Protein AF-A0AAV4F112-F1 (afdb_monomer_lite)

Structure (mmCIF, N/CA/C/O backbone):
data_AF-A0AAV4F112-F1
#
_entry.id   AF-A0AAV4F112-F1
#
loop_
_atom_site.group_PDB
_atom_site.id
_atom_site.type_symbol
_atom_site.label_atom_id
_atom_site.label_alt_id
_atom_site.label_comp_id
_atom_site.label_asym_id
_atom_site.label_entity_id
_atom_site.label_seq_id
_atom_site.pdbx_PDB_ins_code
_atom_site.Cartn_x
_atom_site.Cartn_y
_atom_site.Cartn_z
_atom_site.occupancy
_atom_site.B_iso_or_equiv
_atom_site.auth_seq_id
_atom_site.auth_comp_id
_atom_site.auth_asym_id
_atom_site.auth_atom_id
_atom_site.pdbx_PDB_model_num
ATOM 1 N N . MET A 1 1 ? -9.051 7.189 22.502 1.00 62.59 1 MET A N 1
ATOM 2 C CA . MET A 1 1 ? -7.985 6.592 21.663 1.00 62.59 1 MET A CA 1
ATOM 3 C C . MET A 1 1 ? -7.485 7.580 20.610 1.00 62.59 1 MET A C 1
ATOM 5 O O . MET A 1 1 ? -6.342 7.998 20.717 1.00 62.59 1 MET A O 1
ATOM 9 N N . PHE A 1 2 ? -8.327 8.034 19.673 1.00 66.25 2 PHE A N 1
ATOM 10 C CA . PHE A 1 2 ? -7.946 9.006 18.629 1.00 66.25 2 PHE A CA 1
ATOM 11 C C . PHE A 1 2 ? -7.280 10.289 19.151 1.00 66.25 2 PHE A C 1
ATOM 13 O O . PHE A 1 2 ? -6.292 10.741 18.588 1.00 66.25 2 PHE A O 1
ATOM 20 N N . GLU A 1 3 ? -7.752 10.833 20.275 1.00 73.12 3 GLU A N 1
ATOM 21 C CA . GLU A 1 3 ? -7.157 12.027 20.891 1.00 73.12 3 GLU A CA 1
ATOM 22 C C . GLU A 1 3 ? -5.705 11.806 21.355 1.00 73.12 3 GLU A C 1
ATOM 24 O O . GLU A 1 3 ? -4.875 12.701 21.250 1.00 73.12 3 GLU A O 1
ATOM 29 N N . GLN A 1 4 ? -5.367 10.601 21.828 1.00 74.38 4 GLN A N 1
ATOM 30 C CA . GLN A 1 4 ? -3.997 10.271 22.238 1.00 74.38 4 GLN A CA 1
ATOM 31 C C . GLN A 1 4 ? -3.080 10.088 21.022 1.00 74.38 4 GLN A C 1
ATOM 33 O O . GLN A 1 4 ? -1.928 10.511 21.062 1.00 74.38 4 GLN A O 1
ATOM 38 N N . VAL A 1 5 ? -3.603 9.523 19.925 1.00 71.19 5 VAL A N 1
ATOM 39 C CA . VAL A 1 5 ? -2.885 9.415 18.642 1.00 71.19 5 VAL A CA 1
ATOM 40 C C . VAL A 1 5 ? -2.611 10.806 18.062 1.00 71.19 5 VAL A C 1
ATOM 42 O O . VAL A 1 5 ? -1.486 11.080 17.653 1.00 71.19 5 VAL A O 1
ATOM 45 N N . ASN A 1 6 ? -3.591 11.714 18.110 1.00 72.19 6 ASN A N 1
ATOM 46 C CA . ASN A 1 6 ? -3.409 13.102 17.678 1.00 72.19 6 ASN A CA 1
ATOM 47 C C . ASN A 1 6 ? -2.405 13.856 18.561 1.00 72.19 6 ASN A C 1
ATOM 49 O O . ASN A 1 6 ? -1.527 14.527 18.031 1.00 72.19 6 ASN A O 1
ATOM 53 N N . LYS A 1 7 ? -2.448 13.681 19.888 1.00 76.31 7 LYS A N 1
ATOM 54 C CA . LYS A 1 7 ? -1.447 14.269 20.799 1.00 76.31 7 LYS A CA 1
ATOM 55 C C . LYS A 1 7 ? -0.030 13.757 20.519 1.00 76.31 7 LYS A C 1
ATOM 57 O O . LYS A 1 7 ? 0.922 14.529 20.577 1.00 76.31 7 LYS A O 1
ATOM 62 N N . ALA A 1 8 ? 0.125 12.473 20.194 1.00 72.81 8 ALA A N 1
ATOM 63 C CA . ALA A 1 8 ? 1.417 11.911 19.803 1.00 72.81 8 ALA A CA 1
ATOM 64 C C . ALA A 1 8 ? 1.912 12.482 18.462 1.00 72.81 8 ALA A C 1
ATOM 66 O O . ALA A 1 8 ? 3.093 12.802 18.338 1.00 72.81 8 ALA A O 1
ATOM 67 N N . TYR A 1 9 ? 1.014 12.663 17.487 1.00 69.44 9 TYR A N 1
ATOM 68 C CA . TYR A 1 9 ? 1.314 13.340 16.222 1.00 69.44 9 TYR A CA 1
ATOM 69 C C . TYR A 1 9 ? 1.783 14.785 16.450 1.00 69.44 9 TYR A C 1
ATOM 71 O O . TYR A 1 9 ? 2.858 15.165 15.993 1.00 69.44 9 TYR A O 1
ATOM 79 N N . GLU A 1 10 ? 1.029 15.570 17.223 1.00 76.56 10 GLU A N 1
ATOM 80 C CA . GLU A 1 10 ? 1.389 16.949 17.575 1.00 76.56 10 GLU A CA 1
ATOM 81 C C . GLU A 1 10 ? 2.754 17.014 18.266 1.00 76.56 10 GLU A C 1
ATOM 83 O O . GLU A 1 10 ? 3.580 17.870 17.945 1.00 76.56 10 GLU A O 1
ATOM 88 N N . PHE A 1 11 ? 3.032 16.068 19.165 1.00 75.00 11 PHE A N 1
ATOM 89 C CA . PHE A 1 11 ? 4.323 15.965 19.832 1.00 75.00 11 PHE A CA 1
ATOM 90 C C . PHE A 1 11 ? 5.471 15.693 18.848 1.00 75.00 11 PHE A C 1
ATOM 92 O O . PHE A 1 11 ? 6.480 16.401 18.905 1.00 75.00 11 PHE A O 1
ATOM 99 N N . LEU A 1 12 ? 5.310 14.739 17.922 1.00 66.06 12 LEU A N 1
ATOM 100 C CA . LEU A 1 12 ? 6.297 14.442 16.872 1.00 66.06 12 LEU A CA 1
ATOM 101 C C . LEU A 1 12 ? 6.568 15.661 15.977 1.00 66.06 12 LEU A C 1
ATOM 103 O O . LEU A 1 12 ? 7.706 15.889 15.574 1.00 66.06 12 LEU A O 1
ATOM 107 N N . CYS A 1 13 ? 5.551 16.485 15.719 1.00 64.25 13 CYS A N 1
ATOM 108 C CA . CYS A 1 13 ? 5.690 17.724 14.954 1.00 64.25 13 CYS A CA 1
ATOM 109 C C . CYS A 1 13 ? 6.298 18.892 15.759 1.00 64.25 13 CYS A C 1
ATOM 111 O O . CYS A 1 13 ? 6.779 19.853 15.164 1.00 64.25 13 CYS A O 1
ATOM 113 N N . SER A 1 14 ? 6.284 18.841 17.097 1.00 67.50 14 SER A N 1
ATOM 114 C CA . SER A 1 14 ? 6.619 19.988 17.962 1.00 67.50 14 SER A CA 1
ATOM 115 C C . SER A 1 14 ? 8.115 20.201 18.236 1.00 67.50 14 SER A C 1
ATOM 117 O O . SER A 1 14 ? 8.507 21.287 18.669 1.00 67.50 14 SER A O 1
ATOM 119 N N . LYS A 1 15 ? 8.977 19.196 18.016 1.00 58.72 15 LYS A N 1
ATOM 120 C CA . LYS A 1 15 ? 10.400 19.264 18.399 1.00 58.72 15 LYS A CA 1
ATOM 121 C C . LYS A 1 15 ? 11.346 18.698 17.344 1.00 58.72 15 LYS A C 1
ATOM 123 O O . LYS A 1 15 ? 11.860 17.601 17.505 1.00 58.72 15 LYS A O 1
ATOM 128 N N . ALA A 1 16 ? 11.672 19.500 16.337 1.00 52.06 16 ALA A N 1
ATOM 129 C CA . ALA A 1 16 ? 13.012 19.582 15.746 1.00 52.06 16 ALA A CA 1
ATOM 130 C C . ALA A 1 16 ? 13.021 20.681 14.681 1.00 52.06 16 ALA A C 1
ATOM 132 O O . ALA A 1 16 ? 12.007 20.960 14.060 1.00 52.06 16 ALA A O 1
ATOM 133 N N . LYS A 1 17 ? 14.173 21.323 14.495 1.00 54.50 17 LYS A N 1
ATOM 134 C CA . LYS A 1 17 ? 14.464 22.355 13.491 1.00 54.50 17 LYS A CA 1
ATOM 135 C C . LYS A 1 17 ? 13.910 21.988 12.099 1.00 54.50 17 LYS A C 1
ATOM 137 O O . LYS A 1 17 ? 14.607 21.348 11.319 1.00 54.50 17 LYS A O 1
ATOM 142 N N . VAL A 1 18 ? 12.699 22.425 11.764 1.00 56.84 18 VAL A N 1
ATOM 143 C CA . VAL A 1 18 ? 12.159 22.297 10.405 1.00 56.84 18 VAL A CA 1
ATOM 144 C C . VAL A 1 18 ? 12.789 23.401 9.567 1.00 56.84 18 VAL A C 1
ATOM 146 O O . VAL A 1 18 ? 12.375 24.555 9.651 1.00 56.84 18 VAL A O 1
ATOM 149 N N . LYS A 1 19 ? 13.847 23.076 8.819 1.00 55.88 19 LYS A N 1
ATOM 150 C CA . LYS A 1 19 ? 14.350 23.970 7.767 1.00 55.88 19 LYS A CA 1
ATOM 151 C C . LYS A 1 19 ? 13.730 23.670 6.398 1.00 55.88 19 LYS A C 1
ATOM 153 O O . LYS A 1 19 ? 13.598 24.610 5.633 1.00 55.88 19 LYS A O 1
ATOM 158 N N . ASP A 1 20 ? 13.241 22.447 6.157 1.00 61.47 20 ASP A N 1
ATOM 159 C CA . ASP A 1 20 ? 12.714 22.016 4.850 1.00 61.47 20 ASP A CA 1
ATOM 160 C C . ASP A 1 20 ? 11.574 20.980 4.979 1.00 61.47 20 ASP A C 1
ATOM 162 O O . ASP A 1 20 ? 11.727 19.809 4.645 1.00 61.47 20 ASP A O 1
ATOM 166 N N . GLY A 1 21 ? 10.404 21.397 5.476 1.00 68.06 21 GLY A N 1
ATOM 167 C CA . GLY A 1 21 ? 9.185 20.572 5.428 1.00 68.06 21 GLY A CA 1
ATOM 168 C C . GLY A 1 21 ? 9.137 19.357 6.380 1.00 68.06 21 GLY A C 1
ATOM 169 O O . GLY A 1 21 ? 9.961 19.226 7.287 1.00 68.06 21 GLY A O 1
ATOM 170 N N . PRO A 1 22 ? 8.104 18.502 6.252 1.00 76.00 22 PRO A N 1
ATOM 171 C CA . PRO A 1 22 ? 7.895 17.369 7.148 1.00 76.00 22 PRO A CA 1
ATOM 172 C C . PRO A 1 22 ? 8.930 16.255 6.919 1.00 76.00 22 PRO A C 1
ATOM 174 O O . PRO A 1 22 ? 9.193 15.863 5.786 1.00 76.00 22 PRO A O 1
ATOM 177 N N . ASP A 1 23 ? 9.481 15.717 8.009 1.00 86.00 23 ASP A N 1
ATOM 178 C CA . ASP A 1 23 ? 10.479 14.639 7.982 1.00 86.00 23 ASP A CA 1
ATOM 179 C C . ASP A 1 23 ? 9.859 13.306 7.495 1.00 86.00 23 ASP A C 1
ATOM 181 O O . ASP A 1 23 ? 8.93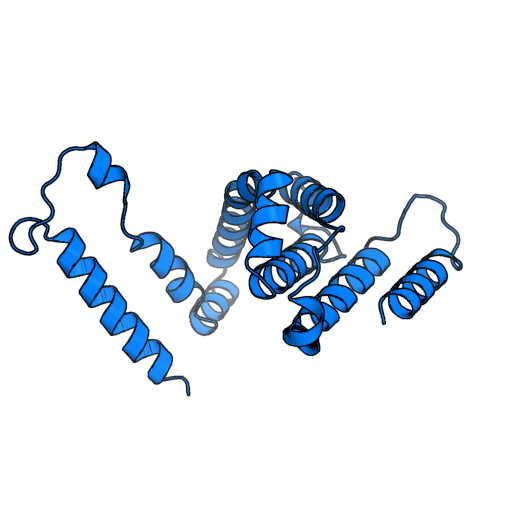9 12.790 8.148 1.00 86.00 23 ASP A O 1
ATOM 185 N N . PRO A 1 24 ? 10.365 12.707 6.396 1.00 89.12 24 PRO A N 1
ATOM 186 C CA . PRO A 1 24 ? 9.893 11.425 5.871 1.00 89.12 24 PRO A CA 1
ATOM 187 C C . PRO A 1 24 ? 9.880 10.283 6.891 1.00 89.12 24 PRO A C 1
ATOM 189 O O . PRO A 1 24 ? 8.963 9.462 6.872 1.00 89.12 24 PRO A O 1
ATOM 192 N N . GLN A 1 25 ? 10.853 10.222 7.805 1.00 89.19 25 GLN A N 1
ATOM 193 C CA . GLN A 1 25 ? 10.908 9.159 8.811 1.00 89.19 25 GLN A CA 1
ATOM 194 C C . GLN A 1 25 ? 9.796 9.311 9.848 1.00 89.19 25 GLN A C 1
ATOM 196 O O . GLN A 1 25 ? 9.169 8.325 10.240 1.00 89.19 25 GLN A O 1
ATOM 201 N N . ASN A 1 26 ? 9.483 10.547 10.239 1.00 89.50 26 ASN A N 1
ATOM 202 C CA . ASN A 1 26 ? 8.359 10.810 11.135 1.00 89.50 26 ASN A CA 1
ATOM 203 C C . ASN A 1 26 ? 7.029 10.438 10.472 1.00 89.50 26 ASN A C 1
ATOM 205 O O . ASN A 1 26 ? 6.173 9.834 11.118 1.00 89.50 26 ASN A O 1
ATOM 209 N N . ILE A 1 27 ? 6.873 10.719 9.175 1.00 91.31 27 ILE A N 1
ATOM 210 C CA . ILE A 1 27 ? 5.690 10.299 8.411 1.00 91.31 27 ILE A CA 1
ATOM 211 C C . ILE A 1 27 ? 5.576 8.768 8.398 1.00 91.31 27 ILE A C 1
ATOM 213 O O . ILE A 1 27 ? 4.503 8.241 8.689 1.00 91.31 27 ILE A O 1
ATOM 217 N N . VAL A 1 28 ? 6.668 8.038 8.138 1.00 92.38 28 VAL A N 1
ATOM 218 C CA . VAL A 1 28 ? 6.675 6.563 8.194 1.00 92.38 28 VAL A CA 1
ATOM 219 C C . VAL A 1 28 ? 6.228 6.055 9.567 1.00 92.38 28 VAL A C 1
ATOM 221 O O . VAL A 1 28 ? 5.426 5.123 9.639 1.00 92.38 28 VAL A O 1
ATOM 224 N N . LEU A 1 29 ? 6.705 6.664 10.657 1.00 91.56 29 LEU A N 1
ATOM 225 C CA . LEU A 1 29 ? 6.297 6.287 12.014 1.00 91.56 29 LEU A CA 1
ATOM 226 C C . LEU A 1 29 ? 4.797 6.496 12.244 1.00 91.56 29 LEU A C 1
ATOM 228 O O . LEU A 1 29 ? 4.143 5.624 12.816 1.00 91.56 29 LEU A O 1
ATOM 232 N N . ILE A 1 30 ? 4.241 7.609 11.763 1.00 92.44 30 ILE A N 1
ATOM 233 C CA . ILE A 1 30 ? 2.806 7.901 11.862 1.00 92.44 30 ILE A CA 1
ATOM 234 C C . ILE A 1 30 ? 1.989 6.868 11.080 1.00 92.44 30 ILE A C 1
ATOM 236 O O . ILE A 1 30 ? 1.041 6.302 11.627 1.00 92.44 30 ILE A O 1
ATOM 240 N N . LEU A 1 31 ? 2.379 6.576 9.836 1.00 95.19 31 LEU A N 1
ATOM 241 C CA . LEU A 1 31 ? 1.696 5.589 8.997 1.00 95.19 31 LEU A CA 1
ATOM 242 C C . LEU A 1 31 ? 1.710 4.203 9.654 1.00 95.19 31 LEU A C 1
ATOM 244 O O . LEU A 1 31 ? 0.662 3.577 9.790 1.00 95.19 31 LEU A O 1
ATOM 248 N N . LYS A 1 32 ? 2.868 3.760 10.160 1.00 93.94 32 LYS A N 1
ATOM 249 C CA . LYS A 1 32 ? 2.998 2.477 10.870 1.00 93.94 32 LYS A CA 1
ATOM 250 C C . LYS A 1 32 ? 2.178 2.425 12.154 1.00 93.94 32 LYS A C 1
ATOM 252 O O . LYS A 1 32 ? 1.551 1.406 12.441 1.00 93.94 32 LYS A O 1
ATOM 257 N N . ALA A 1 33 ? 2.151 3.510 12.927 1.00 94.44 33 ALA A N 1
ATOM 258 C CA . ALA A 1 33 ? 1.319 3.587 14.123 1.00 94.44 33 ALA A CA 1
ATOM 259 C C . ALA A 1 33 ? -0.168 3.425 13.772 1.00 94.44 33 ALA A C 1
ATOM 261 O O . ALA A 1 33 ? -0.885 2.688 14.449 1.00 94.44 33 ALA A O 1
ATOM 262 N N . GLN A 1 34 ? -0.620 4.051 12.682 1.00 94.88 34 GLN A N 1
ATOM 263 C CA . GLN A 1 34 ? -1.982 3.888 12.179 1.00 94.88 34 GLN A CA 1
ATOM 264 C C . GLN A 1 34 ? -2.239 2.464 11.658 1.00 94.88 34 GLN A C 1
ATOM 266 O O . GLN A 1 34 ? -3.299 1.912 11.949 1.00 94.88 34 GLN A O 1
ATOM 271 N N . SER A 1 35 ? -1.278 1.824 10.982 1.00 95.81 35 SER A N 1
ATOM 272 C CA . SER A 1 35 ? -1.400 0.422 10.549 1.00 95.81 35 SER A CA 1
ATOM 273 C C . SER A 1 35 ? -1.621 -0.503 11.743 1.00 95.81 35 SER A C 1
ATOM 275 O O . SER A 1 35 ? -2.547 -1.311 11.745 1.00 95.81 35 SER A O 1
ATOM 277 N N . ILE A 1 36 ? -0.829 -0.329 12.807 1.00 92.75 36 ILE A N 1
ATOM 278 C CA . ILE A 1 36 ? -0.974 -1.086 14.057 1.00 92.75 36 ILE A CA 1
ATOM 279 C C . ILE A 1 36 ? -2.346 -0.833 14.686 1.00 92.75 36 ILE A 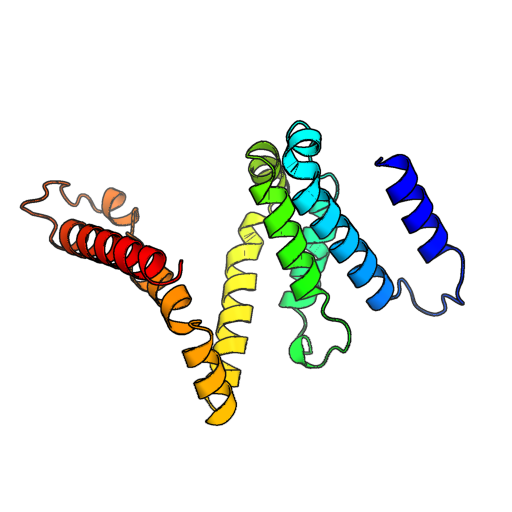C 1
ATOM 281 O O . ILE A 1 36 ? -2.990 -1.779 15.138 1.00 92.75 36 ILE A O 1
ATOM 285 N N . LEU A 1 37 ? -2.803 0.422 14.699 1.00 94.31 37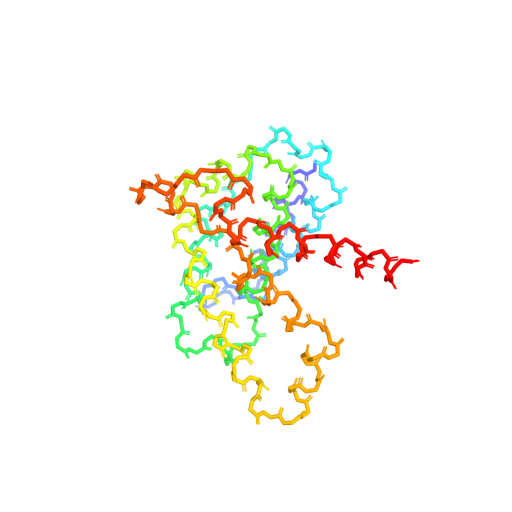 LEU A N 1
ATOM 286 C CA . LEU A 1 37 ? -4.101 0.804 15.246 1.00 94.31 37 LEU A CA 1
ATOM 287 C C . LEU 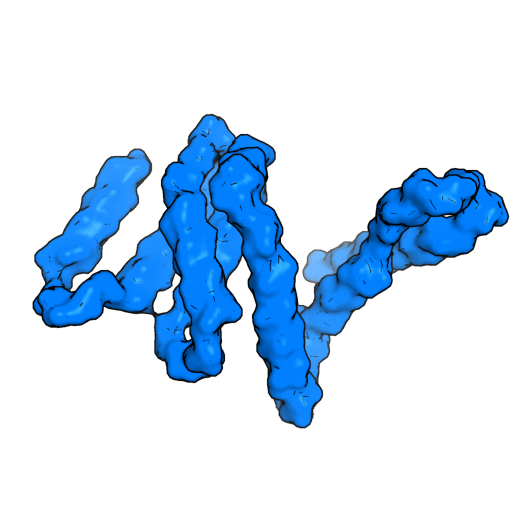A 1 37 ? -5.243 0.057 14.536 1.00 94.31 37 LEU A C 1
ATOM 289 O O . LEU A 1 37 ? -6.020 -0.632 15.192 1.00 94.31 37 LEU A O 1
ATOM 293 N N . PHE A 1 38 ? -5.289 0.124 13.202 1.00 93.69 38 PHE A N 1
ATOM 294 C CA . PHE A 1 38 ? -6.311 -0.544 12.387 1.00 93.69 38 PHE A CA 1
ATOM 295 C C . PHE A 1 38 ? -6.179 -2.068 12.375 1.00 93.69 38 PHE A C 1
ATOM 297 O O . PHE A 1 38 ? -7.179 -2.769 12.242 1.00 93.69 38 PHE A O 1
ATOM 304 N N . SER A 1 39 ? -4.966 -2.598 12.535 1.00 91.81 39 SER A N 1
ATOM 305 C CA . SER A 1 39 ? -4.754 -4.040 12.630 1.00 91.81 39 SER A CA 1
ATOM 306 C C . SER A 1 39 ? -5.202 -4.616 13.972 1.00 91.81 39 SER A C 1
ATOM 308 O O . SER A 1 39 ? -5.699 -5.738 13.994 1.00 91.81 39 SER A O 1
ATOM 310 N N . ARG A 1 40 ? -4.972 -3.909 15.086 1.00 94.31 40 ARG A N 1
ATOM 311 C CA . ARG A 1 40 ? -5.210 -4.439 16.442 1.00 94.31 40 ARG A CA 1
ATOM 312 C C . ARG A 1 40 ? -6.593 -4.118 16.988 1.00 94.31 40 ARG A C 1
ATOM 314 O O . ARG A 1 40 ? -7.135 -4.934 17.717 1.00 94.31 40 ARG A O 1
ATOM 321 N N . TYR A 1 41 ? -7.144 -2.964 16.626 1.00 93.56 41 TYR A N 1
ATOM 322 C CA . TYR A 1 41 ? -8.429 -2.469 17.129 1.00 93.56 41 TYR A CA 1
ATOM 323 C C . TYR A 1 41 ? -9.481 -2.437 16.017 1.00 93.56 41 TYR A C 1
ATOM 325 O O . TYR A 1 41 ? -10.272 -1.504 15.891 1.00 93.56 41 TYR A O 1
ATOM 333 N N . LYS A 1 42 ? -9.435 -3.441 15.131 1.00 90.94 42 LYS A N 1
ATOM 334 C CA . LYS A 1 42 ? -10.318 -3.538 13.965 1.00 90.94 42 LYS A CA 1
ATOM 335 C C . LYS A 1 42 ? -11.790 -3.517 14.373 1.00 90.94 42 LYS A C 1
ATOM 337 O O . LYS A 1 42 ? -12.577 -2.852 13.710 1.00 90.94 42 LYS A O 1
ATOM 342 N N . GLU A 1 43 ? -12.154 -4.225 15.439 1.00 90.88 43 GLU A N 1
ATOM 343 C CA . GLU A 1 43 ? -13.543 -4.345 15.898 1.00 90.88 43 GLU A CA 1
ATOM 344 C C . GLU A 1 43 ? -14.105 -3.000 16.369 1.00 90.88 43 GLU A C 1
ATOM 346 O O . GLU A 1 43 ? -15.224 -2.639 16.008 1.00 90.88 43 GLU A O 1
ATOM 351 N N . GLU A 1 44 ? -13.310 -2.207 17.091 1.00 93.06 44 GLU A N 1
ATOM 352 C CA . GLU A 1 44 ? -13.721 -0.878 17.545 1.00 93.06 44 GLU A CA 1
ATOM 353 C C . GLU A 1 44 ? -13.718 0.161 16.419 1.00 93.06 44 GLU A C 1
ATOM 355 O O . GLU A 1 44 ? -14.484 1.125 16.454 1.00 93.06 44 GLU A O 1
ATOM 360 N N . LEU A 1 45 ? -12.845 -0.008 15.423 1.00 91.31 45 LEU A N 1
ATOM 361 C CA . LEU A 1 45 ? -12.654 0.954 14.337 1.00 91.31 45 LEU A CA 1
ATOM 362 C C . LEU A 1 45 ? -13.559 0.706 13.131 1.00 91.31 45 LEU A C 1
ATOM 364 O O . LEU A 1 45 ? -13.793 1.637 12.362 1.00 91.31 45 LEU A O 1
ATOM 368 N N . GLN A 1 46 ? -14.100 -0.505 12.977 1.00 90.88 46 GLN A N 1
ATOM 369 C CA . GLN A 1 46 ? -14.962 -0.907 11.861 1.00 90.88 46 GLN A CA 1
ATOM 370 C C . GLN A 1 46 ? -16.107 0.084 11.560 1.00 90.88 46 GLN A C 1
ATOM 372 O O . GLN A 1 46 ? -16.344 0.325 10.369 1.00 90.88 46 GLN A O 1
ATOM 377 N N . PRO A 1 47 ? -16.791 0.690 12.560 1.00 92.50 47 PRO A N 1
ATOM 378 C CA . PRO A 1 47 ? -17.873 1.650 12.317 1.00 92.50 47 PRO A CA 1
ATOM 379 C C . PRO A 1 47 ? -17.415 3.013 11.773 1.00 92.50 47 PRO A C 1
ATOM 381 O O . PRO A 1 47 ? -18.246 3.787 11.297 1.00 92.50 47 PRO A O 1
ATOM 384 N N . TYR A 1 48 ? -16.121 3.339 11.859 1.00 90.38 48 TYR A N 1
ATOM 385 C CA . TYR A 1 48 ? -15.579 4.653 11.515 1.00 90.38 48 TYR A CA 1
ATOM 386 C C . TYR A 1 48 ? -14.863 4.652 10.162 1.00 90.38 48 TYR A C 1
ATOM 388 O O . TYR A 1 48 ? -14.229 3.677 9.759 1.00 90.38 48 TYR A O 1
ATOM 396 N N . LYS A 1 49 ? -14.925 5.798 9.477 1.00 90.00 49 LYS A N 1
ATOM 397 C CA . LYS A 1 49 ? -14.189 6.051 8.235 1.00 90.00 49 LYS A CA 1
ATOM 398 C C . LYS A 1 49 ? -12.754 6.462 8.526 1.00 90.00 49 LYS A C 1
ATOM 400 O O . LYS A 1 49 ? -12.507 7.287 9.408 1.00 90.00 49 LYS A O 1
ATOM 405 N N . TYR A 1 50 ? -11.819 5.982 7.720 1.00 94.44 50 TYR A N 1
ATOM 406 C CA . TYR A 1 50 ? -10.459 6.495 7.729 1.00 94.44 50 TYR A CA 1
ATOM 407 C C . TYR A 1 50 ? -10.374 7.831 6.974 1.00 94.44 50 TYR A C 1
ATOM 409 O O . TYR A 1 50 ? -10.279 7.881 5.753 1.00 94.44 50 TYR A O 1
ATOM 417 N N . ALA A 1 51 ? -10.377 8.939 7.715 1.00 91.25 51 ALA A N 1
ATOM 418 C CA . ALA A 1 51 ? -10.324 10.291 7.146 1.00 91.25 51 ALA A CA 1
ATOM 419 C C . ALA A 1 51 ? -8.978 10.648 6.477 1.00 91.25 51 ALA A C 1
ATOM 421 O O . ALA A 1 51 ? -8.866 11.682 5.825 1.00 91.25 51 ALA A O 1
ATOM 422 N N . GLY A 1 52 ? -7.942 9.819 6.644 1.00 93.38 52 GLY A N 1
ATOM 423 C CA . GLY A 1 52 ? -6.606 10.080 6.106 1.00 93.38 52 GLY A CA 1
ATOM 424 C C . GLY A 1 52 ? -6.434 9.754 4.620 1.00 93.38 52 GLY A C 1
ATOM 425 O O . GLY A 1 52 ? -5.360 10.021 4.082 1.00 93.38 52 GLY A O 1
ATOM 426 N N . TYR A 1 53 ? -7.449 9.197 3.945 1.00 94.06 53 TYR A N 1
ATOM 427 C CA . TYR A 1 53 ? -7.337 8.770 2.544 1.00 94.06 53 TYR A CA 1
ATOM 428 C C . TYR A 1 53 ? -6.818 9.840 1.575 1.00 94.06 53 TYR A C 1
ATOM 430 O O . TYR A 1 53 ? -5.909 9.501 0.818 1.00 94.06 53 TYR A O 1
ATOM 438 N N . PRO A 1 54 ? -7.268 11.112 1.606 1.00 93.06 54 PRO A N 1
ATOM 439 C CA . PRO A 1 54 ? -6.770 12.123 0.671 1.00 93.06 54 PRO A CA 1
ATOM 440 C C . PRO A 1 54 ? -5.245 12.284 0.727 1.00 93.06 54 PRO A C 1
ATOM 442 O O . PRO A 1 54 ? -4.568 12.335 -0.301 1.00 93.06 54 PRO A O 1
ATOM 445 N N . MET A 1 55 ? -4.685 12.310 1.940 1.00 91.69 55 MET A N 1
ATOM 446 C CA . MET A 1 55 ? -3.240 12.424 2.140 1.00 91.69 55 MET A CA 1
ATOM 447 C C . MET A 1 55 ? -2.518 11.114 1.837 1.00 91.69 55 MET A C 1
ATOM 449 O O . MET A 1 55 ? -1.474 11.141 1.194 1.00 91.69 55 MET A O 1
ATOM 453 N N . LEU A 1 56 ? -3.086 9.976 2.241 1.00 93.56 56 LEU A N 1
ATOM 454 C CA . LEU A 1 56 ? -2.511 8.657 1.983 1.00 93.56 56 LEU A CA 1
ATOM 455 C C . LEU A 1 56 ? -2.368 8.382 0.480 1.00 93.56 56 LEU A C 1
ATOM 457 O O . LEU A 1 56 ? -1.308 7.962 0.018 1.00 93.56 56 LEU A O 1
ATOM 461 N N . ILE A 1 57 ? -3.420 8.672 -0.289 1.00 91.88 57 ILE A N 1
ATOM 462 C CA . ILE A 1 57 ? -3.440 8.535 -1.748 1.00 91.88 57 ILE A CA 1
ATOM 463 C C . ILE A 1 57 ? -2.393 9.450 -2.376 1.00 91.88 57 ILE A C 1
ATOM 465 O O . ILE A 1 57 ? -1.612 9.003 -3.215 1.00 91.88 57 ILE A O 1
ATOM 469 N N . LYS A 1 58 ? -2.333 10.710 -1.936 1.00 91.62 58 LYS A N 1
ATOM 470 C CA . LYS A 1 58 ? -1.347 11.674 -2.425 1.00 91.62 58 LYS A CA 1
ATOM 471 C C . LYS A 1 58 ? 0.086 11.206 -2.164 1.00 91.62 58 LYS A C 1
ATOM 473 O O . LYS A 1 58 ? 0.923 11.326 -3.051 1.00 91.62 58 LYS A O 1
ATOM 478 N N . THR A 1 59 ? 0.367 10.626 -0.996 1.00 91.94 59 THR A N 1
ATOM 479 C CA . THR A 1 59 ? 1.676 10.027 -0.691 1.00 91.94 59 THR A CA 1
ATOM 480 C C . THR A 1 59 ? 1.999 8.871 -1.636 1.00 91.94 59 THR A C 1
ATOM 482 O O . THR A 1 59 ? 3.088 8.847 -2.200 1.00 91.94 59 THR A O 1
ATOM 485 N N . ILE A 1 60 ? 1.059 7.950 -1.873 1.00 91.94 60 ILE A N 1
ATOM 486 C CA . ILE A 1 60 ? 1.257 6.835 -2.817 1.00 91.94 60 ILE A CA 1
ATOM 487 C C . ILE A 1 60 ? 1.528 7.361 -4.233 1.00 91.94 60 ILE A C 1
ATOM 489 O O . ILE A 1 60 ? 2.442 6.884 -4.902 1.00 91.94 60 ILE A O 1
ATOM 493 N N . GLN A 1 61 ? 0.776 8.364 -4.687 1.00 91.75 61 GLN A N 1
ATOM 494 C CA . GLN A 1 61 ? 0.976 8.993 -5.996 1.00 91.75 61 GLN A CA 1
ATOM 495 C C . GLN A 1 61 ? 2.342 9.666 -6.115 1.00 91.75 61 GLN A C 1
ATOM 497 O O . GLN A 1 61 ? 3.023 9.489 -7.118 1.00 91.75 61 GLN A O 1
ATOM 502 N N . MET A 1 62 ? 2.751 10.432 -5.103 1.00 91.06 62 MET A N 1
ATOM 503 C CA . MET A 1 62 ? 4.058 11.090 -5.093 1.00 91.06 62 MET A CA 1
ATOM 504 C C . MET A 1 62 ? 5.190 10.072 -5.169 1.00 91.06 62 MET A C 1
ATOM 506 O O . MET A 1 62 ? 6.095 10.233 -5.974 1.00 91.06 62 MET A O 1
ATOM 510 N N . GLU A 1 63 ? 5.115 9.005 -4.377 1.00 91.62 63 GLU A N 1
ATOM 511 C CA . GLU A 1 63 ? 6.141 7.967 -4.366 1.00 91.62 63 GLU A CA 1
ATOM 512 C C . GLU A 1 63 ? 6.177 7.171 -5.678 1.00 91.62 63 GLU A C 1
ATOM 514 O O . GLU A 1 63 ? 7.246 6.947 -6.231 1.00 91.62 63 GLU A O 1
ATOM 519 N N . THR A 1 64 ? 5.022 6.771 -6.213 1.00 90.06 64 THR A N 1
ATOM 520 C CA . THR A 1 64 ? 4.951 5.964 -7.448 1.00 90.06 64 THR A CA 1
ATOM 521 C C . THR A 1 64 ? 5.275 6.738 -8.727 1.00 90.06 64 THR A C 1
ATOM 523 O O . THR A 1 64 ? 5.505 6.118 -9.768 1.00 90.06 64 THR A O 1
ATOM 526 N N . ASN A 1 65 ? 5.293 8.069 -8.671 1.00 90.00 65 ASN A N 1
ATOM 527 C CA . ASN A 1 65 ? 5.706 8.942 -9.771 1.00 90.00 65 ASN A CA 1
ATOM 528 C C . ASN A 1 65 ? 7.134 9.483 -9.597 1.00 90.00 65 ASN A C 1
ATOM 530 O O . ASN A 1 65 ? 7.563 10.302 -10.404 1.00 90.00 65 ASN A O 1
ATOM 534 N N . ASP A 1 66 ? 7.853 9.068 -8.553 1.00 89.88 66 ASP A N 1
ATOM 535 C CA . ASP A 1 66 ? 9.222 9.509 -8.311 1.00 89.88 66 ASP A CA 1
ATOM 536 C C . ASP A 1 66 ? 10.229 8.568 -8.981 1.00 89.88 66 ASP A C 1
ATOM 538 O O . ASP A 1 66 ? 10.345 7.397 -8.614 1.00 89.88 66 ASP A O 1
ATOM 542 N N . ASP A 1 67 ? 11.007 9.095 -9.924 1.00 89.12 67 ASP A N 1
ATOM 543 C CA . ASP A 1 67 ? 12.056 8.348 -10.629 1.00 89.12 67 ASP A CA 1
ATOM 544 C C . ASP A 1 67 ? 13.171 7.843 -9.691 1.00 89.12 67 ASP A C 1
ATOM 546 O O . ASP A 1 67 ? 13.911 6.920 -10.029 1.00 89.12 67 ASP A O 1
ATOM 550 N N . GLN A 1 68 ? 13.303 8.431 -8.498 1.00 89.00 68 GLN A N 1
ATOM 551 C CA . GLN A 1 68 ? 14.249 8.034 -7.454 1.00 89.00 68 GLN A CA 1
ATOM 552 C C . GLN A 1 68 ? 13.608 7.182 -6.354 1.00 89.00 68 GLN A C 1
ATOM 554 O O . GLN A 1 68 ? 14.226 6.994 -5.306 1.00 89.00 68 GLN A O 1
ATOM 559 N N . LEU A 1 69 ? 12.400 6.642 -6.560 1.00 86.00 69 LEU A N 1
ATOM 560 C CA . LEU A 1 69 ? 11.673 5.829 -5.576 1.00 86.00 69 LEU A CA 1
ATOM 561 C C . LEU A 1 69 ? 12.557 4.787 -4.866 1.00 86.00 69 LEU A C 1
ATOM 563 O O . LEU A 1 69 ? 12.536 4.695 -3.640 1.00 86.00 69 LEU A O 1
ATOM 567 N N . PHE A 1 70 ? 13.360 4.033 -5.619 1.00 84.00 70 PHE A N 1
ATOM 568 C CA . PHE A 1 70 ? 14.195 2.951 -5.078 1.00 84.00 70 PHE A CA 1
ATOM 569 C C . PHE A 1 70 ? 15.498 3.424 -4.409 1.00 84.00 70 PHE A C 1
ATOM 571 O O . PHE A 1 70 ? 16.180 2.624 -3.774 1.00 84.00 70 PHE A O 1
ATOM 578 N N . SER A 1 71 ? 15.831 4.712 -4.513 1.00 86.25 71 SER A N 1
ATOM 579 C CA . SER A 1 71 ? 17.029 5.321 -3.915 1.00 86.25 71 SER A CA 1
ATOM 580 C C . SER A 1 71 ? 16.746 5.994 -2.565 1.00 86.25 71 SER A C 1
ATOM 582 O O . SER A 1 71 ? 17.663 6.498 -1.912 1.00 86.25 71 SER A O 1
ATOM 584 N N . LYS A 1 72 ? 15.478 6.049 -2.138 1.00 86.12 72 LYS A N 1
ATOM 585 C CA . LYS A 1 72 ? 15.057 6.739 -0.912 1.00 86.12 72 LYS A CA 1
ATOM 586 C C . LYS A 1 72 ? 15.389 5.926 0.338 1.00 86.12 72 LYS A C 1
ATOM 588 O O . LYS A 1 72 ? 15.208 4.715 0.387 1.00 86.12 72 LYS A O 1
ATOM 593 N N . SER A 1 73 ? 15.806 6.619 1.397 1.00 86.38 73 SER A N 1
ATOM 594 C CA . SER A 1 73 ? 16.115 6.005 2.697 1.00 86.38 73 SER A CA 1
ATOM 595 C C . SER A 1 73 ? 14.879 5.728 3.563 1.00 86.38 73 SER A C 1
ATOM 597 O O . SER A 1 73 ? 14.925 4.870 4.445 1.00 86.38 73 SER A O 1
ATOM 599 N N . ALA A 1 74 ? 13.778 6.451 3.340 1.00 89.25 74 ALA A N 1
ATOM 600 C CA . ALA A 1 74 ? 12.525 6.277 4.067 1.00 89.25 74 ALA A CA 1
ATOM 601 C C . ALA A 1 74 ? 11.537 5.434 3.237 1.00 89.25 74 ALA A C 1
ATOM 603 O O . ALA A 1 74 ? 11.213 5.825 2.115 1.00 89.25 74 ALA A O 1
ATOM 604 N N . PRO A 1 75 ? 11.005 4.316 3.767 1.00 89.62 75 PRO A N 1
ATOM 605 C CA . PRO A 1 75 ? 10.113 3.421 3.027 1.00 89.62 75 PRO A CA 1
ATOM 606 C C . PRO A 1 75 ? 8.655 3.921 3.038 1.00 89.62 75 PRO A C 1
ATOM 608 O O . PRO A 1 75 ? 7.750 3.230 3.515 1.00 89.62 75 PRO A O 1
ATOM 611 N N . LEU A 1 76 ? 8.420 5.140 2.542 1.00 92.31 76 LEU A N 1
ATOM 612 C CA . LEU A 1 76 ? 7.107 5.797 2.572 1.00 92.31 76 LEU A CA 1
ATOM 613 C C . LEU A 1 76 ? 6.047 5.013 1.801 1.00 92.31 76 LEU A C 1
ATOM 615 O O . LEU A 1 76 ? 4.973 4.757 2.346 1.00 92.31 76 LEU A O 1
ATOM 619 N N . LEU A 1 77 ? 6.356 4.581 0.575 1.00 91.56 77 LEU A N 1
ATOM 620 C CA . LEU A 1 77 ? 5.413 3.817 -0.243 1.00 91.56 77 LEU A CA 1
ATOM 621 C C . LEU A 1 77 ? 4.971 2.516 0.435 1.00 91.56 77 LEU A C 1
ATOM 623 O O . LEU A 1 77 ? 3.789 2.172 0.406 1.00 91.56 77 LEU A O 1
ATOM 627 N N . ALA A 1 78 ? 5.906 1.809 1.073 1.00 89.62 78 ALA A N 1
ATOM 628 C CA . ALA A 1 78 ? 5.615 0.566 1.777 1.00 89.62 78 ALA A CA 1
ATOM 629 C C . ALA A 1 78 ? 4.698 0.812 2.985 1.00 89.62 78 ALA A C 1
ATOM 631 O O . ALA A 1 78 ? 3.670 0.153 3.115 1.00 89.62 78 ALA A O 1
ATOM 632 N N . ALA A 1 79 ? 5.022 1.805 3.821 1.00 93.19 79 ALA A N 1
ATOM 633 C CA . ALA A 1 79 ? 4.210 2.153 4.987 1.00 93.19 79 ALA A CA 1
ATOM 634 C C . ALA A 1 79 ? 2.806 2.651 4.593 1.00 93.19 79 ALA A C 1
ATOM 636 O O . ALA A 1 79 ? 1.815 2.297 5.229 1.00 93.19 79 ALA A O 1
ATOM 637 N N . ALA A 1 80 ? 2.705 3.436 3.517 1.00 94.25 80 ALA A N 1
ATOM 638 C CA . ALA A 1 80 ? 1.431 3.917 2.994 1.00 94.25 80 ALA A CA 1
ATOM 639 C C . ALA A 1 80 ? 0.571 2.772 2.431 1.00 94.25 80 ALA A C 1
ATOM 641 O O . ALA A 1 80 ? -0.628 2.703 2.698 1.00 94.25 80 ALA A O 1
ATOM 642 N N . SER A 1 81 ? 1.186 1.844 1.695 1.00 91.62 81 SER A N 1
ATOM 643 C CA . SER A 1 81 ? 0.496 0.675 1.135 1.00 91.62 81 SER A CA 1
ATOM 644 C C . SER A 1 81 ? -0.002 -0.270 2.232 1.00 91.62 81 SER A C 1
ATOM 646 O O . SER A 1 81 ? -1.131 -0.754 2.168 1.00 91.62 81 SER A O 1
ATOM 648 N N . GLU A 1 82 ? 0.805 -0.488 3.273 1.00 92.25 82 GLU A N 1
ATOM 649 C CA . GLU A 1 82 ? 0.422 -1.264 4.457 1.00 92.25 82 GLU A CA 1
ATOM 650 C C . GLU A 1 82 ? -0.782 -0.634 5.175 1.00 92.25 82 GLU A C 1
ATOM 652 O O . GLU A 1 82 ? -1.755 -1.322 5.498 1.00 92.25 82 GLU A O 1
ATOM 657 N N . LEU A 1 83 ? -0.771 0.687 5.368 1.00 95.38 83 LEU A N 1
ATOM 658 C CA . LEU A 1 83 ? -1.892 1.387 5.989 1.00 95.38 83 LEU A CA 1
ATOM 659 C C . LEU A 1 83 ? -3.165 1.322 5.135 1.00 95.38 83 LEU A C 1
ATOM 661 O O . LEU A 1 83 ? -4.261 1.100 5.660 1.00 95.38 83 LEU A O 1
ATOM 665 N N . ALA A 1 84 ? -3.036 1.473 3.814 1.00 93.81 84 ALA A N 1
ATOM 666 C CA . ALA A 1 84 ? -4.154 1.311 2.888 1.00 93.81 84 ALA A CA 1
ATOM 667 C C . ALA A 1 84 ? -4.767 -0.094 3.006 1.00 93.81 84 ALA A C 1
ATOM 669 O O . ALA A 1 84 ? -5.986 -0.228 3.103 1.00 93.81 84 ALA A O 1
ATOM 670 N N . TYR A 1 85 ? -3.932 -1.134 3.096 1.00 92.50 85 TYR A N 1
ATOM 671 C CA . TYR A 1 85 ? -4.392 -2.503 3.319 1.00 92.50 85 TYR A CA 1
ATOM 672 C C . TYR A 1 85 ? -5.160 -2.650 4.637 1.00 92.50 85 TYR A C 1
ATOM 674 O O . TYR A 1 85 ? -6.290 -3.137 4.634 1.00 92.50 85 TYR A O 1
ATOM 682 N N . HIS A 1 86 ? -4.594 -2.212 5.765 1.00 93.06 86 HIS A N 1
ATOM 683 C CA . HIS A 1 86 ? -5.244 -2.394 7.065 1.00 93.06 86 HIS A CA 1
ATOM 684 C C . HIS A 1 86 ? -6.549 -1.609 7.193 1.00 93.06 86 HIS A C 1
ATOM 686 O O . HIS A 1 86 ? -7.513 -2.126 7.758 1.00 93.06 86 HIS A O 1
ATOM 692 N N . THR A 1 87 ? -6.613 -0.397 6.641 1.00 94.75 87 THR A N 1
ATOM 693 C CA . THR A 1 87 ? -7.837 0.419 6.657 1.00 94.75 87 THR A CA 1
ATOM 694 C C . THR A 1 87 ? -8.944 -0.210 5.810 1.00 94.75 87 THR A C 1
ATOM 696 O O . THR A 1 87 ? -10.061 -0.360 6.302 1.00 94.75 87 THR A O 1
ATOM 699 N N . VAL A 1 88 ? -8.643 -0.675 4.592 1.00 92.06 88 VAL A N 1
ATOM 700 C CA . VAL A 1 88 ? -9.614 -1.371 3.724 1.00 92.06 88 VAL A CA 1
ATOM 701 C C . VAL A 1 88 ? -10.036 -2.715 4.318 1.00 92.06 88 VAL A C 1
ATOM 703 O O . VAL A 1 88 ? -11.222 -3.031 4.356 1.00 92.06 88 VAL A O 1
ATOM 706 N N . ASN A 1 89 ? -9.088 -3.494 4.845 1.00 89.44 89 ASN A N 1
ATOM 707 C CA . ASN A 1 89 ? -9.393 -4.756 5.514 1.00 89.44 89 ASN A CA 1
ATOM 708 C C . ASN A 1 89 ? -10.238 -4.539 6.779 1.00 89.44 89 ASN A C 1
ATOM 710 O O . ASN A 1 89 ? -10.965 -5.444 7.186 1.00 89.44 89 ASN A O 1
ATOM 714 N N . CYS A 1 90 ? -10.159 -3.364 7.413 1.00 90.12 90 CYS A N 1
ATOM 715 C CA . CYS A 1 90 ? -10.930 -3.049 8.610 1.00 90.12 90 CYS A CA 1
ATOM 716 C C . CYS A 1 90 ? -12.441 -3.068 8.350 1.00 90.12 90 CYS A C 1
ATOM 718 O O . CYS A 1 90 ? -13.173 -3.608 9.177 1.00 90.12 90 CYS A O 1
ATOM 720 N N . SER A 1 91 ? -12.915 -2.504 7.233 1.00 90.25 91 SER A N 1
ATOM 721 C CA . SER A 1 91 ? -14.346 -2.432 6.919 1.00 90.25 91 SER A CA 1
ATOM 722 C C . SER A 1 91 ? -14.632 -2.158 5.439 1.00 90.25 91 SER A C 1
ATOM 724 O O . SER A 1 91 ? -13.877 -1.470 4.753 1.00 90.25 91 SER A O 1
ATOM 726 N N . SER A 1 92 ? -15.795 -2.608 4.956 1.00 88.56 92 SER A N 1
ATOM 727 C CA . SER A 1 92 ? -16.302 -2.240 3.623 1.00 88.56 92 SER A CA 1
ATOM 728 C C . SER A 1 92 ? -16.553 -0.734 3.478 1.00 88.56 92 SER A C 1
ATOM 730 O O . SER A 1 92 ? -16.412 -0.189 2.387 1.00 88.56 92 SER A O 1
ATOM 732 N N . LEU A 1 93 ? -16.862 -0.045 4.582 1.00 88.88 93 LEU A N 1
ATOM 733 C CA . LEU A 1 93 ? -17.004 1.410 4.628 1.00 88.88 93 LEU A CA 1
ATOM 734 C C . LEU A 1 93 ? -15.704 2.122 4.225 1.00 88.88 93 LEU A C 1
ATOM 736 O O . LEU A 1 93 ? -15.744 3.114 3.503 1.00 88.88 93 LEU A O 1
ATOM 740 N N . ASN A 1 94 ? -14.555 1.602 4.656 1.00 89.69 94 ASN A N 1
ATOM 741 C CA . ASN A 1 94 ? -13.248 2.142 4.294 1.00 89.69 94 ASN A CA 1
ATOM 742 C C . ASN A 1 94 ? -12.883 1.858 2.832 1.00 89.69 94 ASN A C 1
ATOM 744 O O . ASN A 1 94 ? -12.324 2.727 2.168 1.00 89.69 94 ASN A O 1
ATOM 748 N N . ALA A 1 95 ? -13.259 0.691 2.300 1.00 88.44 95 ALA A N 1
ATOM 749 C CA . ALA A 1 95 ? -13.123 0.407 0.869 1.00 88.44 95 ALA A CA 1
ATOM 750 C C . ALA A 1 95 ? -13.918 1.411 0.011 1.00 88.44 95 ALA A C 1
ATOM 752 O O . ALA A 1 95 ? -13.414 1.918 -0.992 1.00 88.44 95 ALA A O 1
ATOM 753 N N . GLU A 1 96 ? -15.141 1.734 0.435 1.00 86.38 96 GLU A N 1
ATOM 754 C CA . GLU A 1 96 ? -15.999 2.708 -0.240 1.00 86.38 96 GLU A CA 1
ATOM 755 C C . GLU A 1 96 ? -15.452 4.138 -0.133 1.00 86.38 96 GLU A C 1
ATOM 757 O O . GLU A 1 96 ? -15.480 4.888 -1.108 1.00 86.38 96 GLU A O 1
ATOM 762 N N . GLU A 1 97 ? -14.893 4.516 1.018 1.00 91.44 97 GLU A N 1
ATOM 763 C CA . GLU A 1 97 ? -14.262 5.828 1.181 1.00 91.44 97 GLU A CA 1
ATOM 764 C C . GLU A 1 97 ? -12.995 5.959 0.318 1.00 91.44 97 GLU A C 1
ATOM 766 O O . GLU A 1 97 ? -12.827 6.959 -0.377 1.00 91.44 97 GLU A O 1
ATOM 771 N N . LEU A 1 98 ? -12.155 4.918 0.254 1.00 88.31 98 LEU A N 1
ATOM 772 C CA . LEU A 1 98 ? -11.001 4.880 -0.650 1.00 88.31 98 LEU A CA 1
ATOM 773 C C . LEU A 1 98 ? -11.431 5.031 -2.119 1.00 88.31 98 LEU A C 1
ATOM 775 O O . LEU A 1 98 ? -10.778 5.737 -2.890 1.00 88.31 98 LEU A O 1
ATOM 779 N N . ARG A 1 99 ? -12.532 4.379 -2.517 1.00 87.38 99 ARG A N 1
ATOM 780 C CA . ARG A 1 99 ? -13.120 4.523 -3.857 1.00 87.38 99 ARG A CA 1
ATOM 781 C C . ARG A 1 99 ? -13.576 5.954 -4.118 1.00 87.38 99 ARG A C 1
ATOM 783 O O . ARG A 1 99 ? -13.299 6.487 -5.192 1.00 87.38 99 ARG A O 1
ATOM 790 N N . ARG A 1 100 ? -14.265 6.566 -3.153 1.00 90.50 100 ARG A N 1
ATOM 791 C CA . ARG A 1 100 ? -14.793 7.932 -3.247 1.00 90.50 100 ARG A CA 1
ATOM 792 C C . ARG A 1 100 ? -13.687 8.967 -3.439 1.00 90.50 100 ARG A C 1
ATOM 794 O O . ARG A 1 100 ? -13.849 9.877 -4.244 1.00 90.50 100 ARG A O 1
ATOM 801 N N . GLU A 1 101 ? -12.553 8.773 -2.778 1.00 89.12 101 GLU A N 1
ATOM 802 C CA . GLU A 1 101 ? -11.357 9.613 -2.913 1.00 89.12 101 GLU A CA 1
ATOM 803 C C . GLU A 1 101 ? -10.527 9.298 -4.176 1.00 89.12 101 GLU A C 1
ATOM 805 O O . GLU A 1 101 ? -9.386 9.730 -4.312 1.00 89.12 101 GLU A O 1
ATOM 810 N N . SER A 1 102 ? -11.075 8.530 -5.130 1.00 84.12 102 SER A N 1
ATOM 811 C CA . SER A 1 102 ? -10.386 8.093 -6.358 1.00 84.12 102 SER A CA 1
ATOM 812 C C . SER A 1 102 ? -9.114 7.267 -6.109 1.00 84.12 102 SER A C 1
ATOM 814 O O . SER A 1 102 ? -8.276 7.111 -6.996 1.00 84.12 102 SER A O 1
ATOM 816 N N . GLY A 1 103 ? -8.973 6.664 -4.924 1.00 78.75 103 GLY A N 1
ATOM 817 C CA . GLY A 1 103 ? -7.800 5.878 -4.542 1.00 78.75 103 GLY A CA 1
ATOM 818 C C . GLY A 1 103 ? -7.601 4.621 -5.390 1.00 78.75 103 GLY A C 1
ATOM 819 O O . GLY A 1 103 ? -6.464 4.261 -5.689 1.00 78.75 103 GLY A O 1
ATOM 820 N N . ILE A 1 104 ? -8.693 4.003 -5.858 1.00 79.06 104 ILE A N 1
ATOM 821 C CA . ILE A 1 104 ? -8.651 2.799 -6.709 1.00 79.06 104 ILE A CA 1
ATOM 822 C C . ILE A 1 104 ? -7.912 3.061 -8.028 1.00 79.06 104 ILE A C 1
ATOM 824 O O . ILE A 1 104 ? -7.208 2.181 -8.517 1.00 79.06 104 ILE A O 1
ATOM 828 N N . GLN A 1 105 ? -7.996 4.278 -8.575 1.00 79.81 105 GLN A N 1
ATOM 829 C CA . GLN A 1 105 ? -7.326 4.641 -9.831 1.00 79.81 105 GLN A CA 1
ATOM 830 C C . GLN A 1 105 ? -5.794 4.603 -9.719 1.00 79.81 105 GLN A C 1
ATOM 832 O O . GLN A 1 105 ? -5.107 4.498 -10.730 1.00 79.81 105 GLN A O 1
ATOM 837 N N . ASN A 1 106 ? -5.252 4.639 -8.498 1.00 75.62 106 ASN A N 1
ATOM 838 C CA . ASN A 1 106 ? -3.814 4.560 -8.247 1.00 75.62 106 ASN A CA 1
ATOM 839 C C . ASN A 1 106 ? -3.306 3.123 -8.091 1.00 75.62 106 ASN A C 1
ATOM 841 O O . ASN A 1 106 ? -2.100 2.895 -8.171 1.00 75.62 106 ASN A O 1
ATOM 845 N N . LEU A 1 107 ? -4.202 2.147 -7.898 1.00 75.88 107 LEU A N 1
ATOM 846 C CA . LEU A 1 107 ? -3.817 0.744 -7.740 1.00 75.88 107 LEU A CA 1
ATOM 847 C C . LEU A 1 107 ? -3.083 0.184 -8.968 1.00 75.88 107 LEU A C 1
ATOM 849 O O . LEU A 1 107 ? -2.059 -0.459 -8.758 1.00 75.88 107 LEU A O 1
ATOM 853 N N . PRO A 1 108 ? -3.489 0.453 -10.227 1.00 78.31 108 PRO A N 1
ATOM 854 C CA . PRO A 1 108 ? -2.741 -0.020 -11.392 1.00 78.31 108 PRO A CA 1
ATOM 855 C C . PRO A 1 108 ? -1.293 0.477 -11.413 1.00 78.31 108 PRO A C 1
ATOM 857 O O . PRO A 1 108 ? -0.380 -0.307 -11.664 1.00 78.31 108 PRO A O 1
ATOM 860 N N . ARG A 1 109 ? -1.065 1.759 -11.094 1.00 80.56 109 ARG A N 1
ATOM 861 C CA . ARG A 1 109 ? 0.286 2.333 -11.032 1.00 80.56 109 ARG A CA 1
ATOM 862 C C . ARG A 1 109 ? 1.100 1.719 -9.895 1.00 80.56 109 ARG A C 1
ATOM 864 O O . ARG A 1 109 ? 2.253 1.364 -10.110 1.00 80.56 109 ARG A O 1
ATOM 871 N N . LEU A 1 110 ? 0.499 1.543 -8.718 1.00 79.62 110 LEU A N 1
ATOM 872 C CA . LEU A 1 110 ? 1.144 0.859 -7.598 1.00 79.62 110 LEU A CA 1
ATOM 873 C C . LEU A 1 110 ? 1.539 -0.579 -7.971 1.00 79.62 110 LEU A C 1
ATOM 875 O O . LEU A 1 110 ? 2.674 -0.984 -7.737 1.00 79.62 110 LEU A O 1
ATOM 879 N N . CYS A 1 111 ? 0.634 -1.332 -8.599 1.00 80.88 111 CYS A N 1
ATOM 880 C CA . CYS A 1 111 ? 0.907 -2.682 -9.085 1.00 80.88 111 CYS A CA 1
ATOM 881 C C . CYS A 1 111 ? 2.035 -2.703 -10.122 1.00 80.88 111 CYS A C 1
ATOM 883 O O . CYS A 1 111 ? 2.896 -3.576 -10.043 1.00 80.88 111 CYS A O 1
ATOM 885 N N . ALA A 1 112 ? 2.063 -1.745 -11.054 1.00 81.81 112 ALA A N 1
ATOM 886 C CA . ALA A 1 112 ? 3.130 -1.626 -12.046 1.00 81.81 112 ALA A CA 1
ATOM 887 C C . ALA A 1 112 ? 4.497 -1.413 -11.379 1.00 81.81 112 ALA A C 1
ATOM 889 O O . ALA A 1 112 ? 5.418 -2.183 -11.629 1.00 81.81 112 ALA A O 1
ATOM 890 N N . VAL A 1 113 ? 4.595 -0.464 -10.443 1.00 82.81 113 VAL A N 1
ATOM 891 C CA . VAL A 1 113 ? 5.827 -0.189 -9.682 1.00 82.81 113 VAL A CA 1
ATOM 892 C C . VAL A 1 113 ? 6.291 -1.413 -8.880 1.00 82.81 113 VAL A C 1
ATOM 894 O O . VAL A 1 113 ? 7.482 -1.719 -8.828 1.00 82.81 113 VAL A O 1
ATOM 897 N N . VAL A 1 114 ? 5.361 -2.163 -8.278 1.00 83.31 114 VAL A N 1
ATOM 898 C CA . VAL A 1 114 ? 5.687 -3.428 -7.596 1.00 83.31 114 VAL A CA 1
ATOM 899 C C . VAL A 1 114 ? 6.223 -4.466 -8.587 1.00 83.31 114 VAL A C 1
ATOM 901 O O . VAL A 1 114 ? 7.207 -5.140 -8.285 1.00 83.31 114 VAL A O 1
ATOM 904 N N . CYS A 1 115 ? 5.623 -4.585 -9.774 1.00 83.25 115 CYS A N 1
ATOM 905 C CA . CYS A 1 115 ? 6.091 -5.506 -10.813 1.00 83.25 115 CYS A CA 1
ATOM 906 C C . CYS A 1 115 ? 7.476 -5.119 -11.346 1.00 83.25 115 CYS A C 1
ATOM 908 O O . CYS A 1 115 ? 8.314 -5.999 -11.538 1.00 83.25 115 CYS A O 1
ATOM 910 N N . GLU A 1 116 ? 7.744 -3.827 -11.542 1.00 83.50 116 GLU A N 1
ATOM 911 C CA . GLU A 1 116 ? 9.061 -3.306 -11.924 1.00 83.50 116 GLU A CA 1
ATOM 912 C C . GLU A 1 116 ? 10.117 -3.650 -10.867 1.00 83.50 116 GLU A C 1
ATOM 914 O O . GLU A 1 116 ? 11.179 -4.168 -11.205 1.00 83.50 116 GLU A O 1
ATOM 919 N N . CYS A 1 117 ? 9.793 -3.468 -9.582 1.00 83.12 117 CYS A N 1
ATOM 920 C CA . CYS A 1 117 ? 10.665 -3.826 -8.462 1.00 83.12 117 CYS A CA 1
ATOM 921 C C . CYS A 1 117 ? 10.989 -5.329 -8.436 1.00 83.12 117 CYS A C 1
ATOM 923 O O . CYS A 1 117 ? 12.155 -5.726 -8.393 1.00 83.12 117 CYS A O 1
ATOM 925 N N . VAL A 1 118 ? 9.964 -6.186 -8.532 1.00 85.88 118 VAL A N 1
ATOM 926 C CA . VAL A 1 118 ? 10.160 -7.644 -8.590 1.00 85.88 118 VAL A CA 1
ATOM 927 C C . VAL A 1 118 ? 10.987 -8.036 -9.816 1.00 85.88 118 VAL A C 1
ATOM 929 O O . VAL A 1 118 ? 11.868 -8.889 -9.708 1.00 85.88 118 VAL A O 1
ATOM 932 N N . SER A 1 119 ? 10.749 -7.400 -10.964 1.00 84.94 119 SER A N 1
ATOM 933 C CA . SER A 1 119 ? 11.510 -7.647 -12.194 1.00 84.94 119 SER A CA 1
ATOM 934 C C . SER A 1 119 ? 12.981 -7.263 -12.027 1.00 84.94 119 SER A C 1
ATOM 936 O O . SER A 1 119 ? 13.853 -8.051 -12.383 1.00 84.94 119 SER A O 1
ATOM 938 N N . ALA A 1 120 ? 13.263 -6.111 -11.412 1.00 84.50 120 ALA A N 1
ATOM 939 C CA . ALA A 1 120 ? 14.619 -5.648 -11.127 1.00 84.50 120 ALA A CA 1
ATOM 940 C C . ALA A 1 120 ? 15.368 -6.577 -10.160 1.00 84.50 120 ALA A C 1
ATOM 942 O O . ALA A 1 120 ? 16.557 -6.811 -10.336 1.00 84.50 120 ALA A O 1
ATOM 943 N N . PHE A 1 121 ? 14.691 -7.157 -9.169 1.00 85.50 121 PHE A N 1
ATOM 944 C CA . PHE A 1 121 ? 15.292 -8.152 -8.272 1.00 85.50 121 PHE A CA 1
ATOM 945 C C . PHE A 1 121 ? 15.465 -9.527 -8.920 1.00 85.50 121 PHE A C 1
ATOM 947 O O . PHE A 1 121 ? 16.343 -10.288 -8.524 1.00 85.50 121 PHE A O 1
ATOM 954 N N . SER A 1 122 ? 14.656 -9.853 -9.927 1.00 88.25 122 SER A N 1
ATOM 955 C CA . SER A 1 122 ? 14.681 -11.165 -10.579 1.00 88.25 122 SER A CA 1
ATOM 956 C C . SER A 1 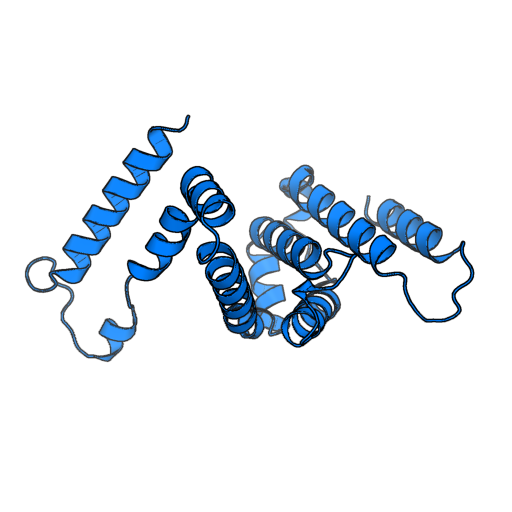122 ? 15.887 -11.376 -11.503 1.00 88.25 122 SER A C 1
ATOM 958 O O . SER A 1 122 ? 16.091 -12.500 -11.957 1.00 88.25 122 SER A O 1
ATOM 960 N N . VAL A 1 123 ? 16.675 -10.332 -11.789 1.00 86.50 123 VAL A N 1
ATOM 961 C CA . VAL A 1 123 ? 17.889 -10.433 -12.623 1.00 86.50 123 VAL A CA 1
ATOM 962 C C . VAL A 1 123 ? 19.118 -10.906 -11.841 1.00 86.50 123 VAL A C 1
ATOM 964 O O . VAL A 1 123 ? 20.054 -11.427 -12.442 1.00 86.50 123 VAL A O 1
ATOM 967 N N . ASP A 1 124 ? 19.127 -10.731 -10.516 1.00 92.19 124 ASP A N 1
ATOM 968 C CA . ASP A 1 124 ? 20.203 -11.203 -9.645 1.00 92.19 124 ASP A CA 1
ATOM 969 C C . ASP A 1 124 ? 19.864 -12.586 -9.080 1.00 92.19 124 ASP A C 1
ATOM 971 O O . ASP A 1 124 ? 18.770 -12.813 -8.567 1.00 92.19 124 ASP A O 1
ATOM 975 N N . PHE A 1 125 ? 20.820 -13.514 -9.143 1.00 89.88 125 PHE A N 1
ATOM 976 C CA . PHE A 1 125 ? 20.609 -14.910 -8.751 1.00 89.88 125 PHE A CA 1
ATOM 977 C C . PHE A 1 125 ? 20.162 -15.064 -7.287 1.00 89.88 125 PHE A C 1
ATOM 979 O O . PHE A 1 125 ? 19.260 -15.852 -6.981 1.00 89.88 125 PHE A O 1
ATOM 986 N N . TRP A 1 126 ? 20.772 -14.313 -6.367 1.00 91.00 126 TRP A N 1
ATOM 987 C CA . TRP A 1 126 ? 20.477 -14.428 -4.940 1.00 91.00 126 TRP A CA 1
ATOM 988 C C . TRP A 1 126 ? 19.135 -13.789 -4.599 1.00 91.00 126 TRP A C 1
ATOM 990 O O . TRP A 1 126 ? 18.332 -14.381 -3.874 1.00 91.00 126 TRP A O 1
ATOM 1000 N N . LEU A 1 127 ? 18.852 -12.609 -5.152 1.00 86.56 127 LEU A N 1
ATOM 1001 C CA . LEU A 1 127 ? 17.567 -11.938 -4.963 1.00 86.56 127 LEU A CA 1
ATOM 1002 C C . LEU A 1 127 ? 16.415 -12.724 -5.595 1.00 86.56 127 LEU A C 1
ATOM 1004 O O . LEU A 1 127 ? 15.391 -12.924 -4.942 1.00 86.56 127 LEU A O 1
ATOM 1008 N N . GLN A 1 128 ? 16.597 -13.260 -6.802 1.00 88.31 128 GLN A N 1
ATOM 1009 C CA . GLN A 1 128 ? 15.631 -14.149 -7.446 1.00 88.31 128 GLN A CA 1
ATOM 1010 C C . GLN A 1 128 ? 15.333 -15.380 -6.578 1.00 88.31 128 GLN A C 1
ATOM 1012 O O . GLN A 1 128 ? 14.168 -15.730 -6.373 1.00 88.31 128 GLN A O 1
ATOM 1017 N N . THR A 1 129 ? 16.370 -16.011 -6.019 1.00 86.00 129 THR A N 1
ATOM 1018 C CA . THR A 1 129 ? 16.210 -17.168 -5.124 1.00 86.00 129 THR A CA 1
ATOM 1019 C C . THR A 1 129 ? 15.411 -16.795 -3.873 1.00 86.00 129 THR A C 1
ATOM 1021 O O . THR A 1 129 ? 14.492 -17.521 -3.487 1.00 86.00 129 THR A O 1
ATOM 1024 N N . ASN A 1 130 ? 15.685 -15.632 -3.277 1.00 86.81 130 ASN A N 1
ATOM 1025 C CA . ASN A 1 130 ? 14.937 -15.130 -2.122 1.00 86.81 130 ASN A CA 1
ATOM 1026 C C . ASN A 1 130 ? 13.463 -14.843 -2.452 1.00 86.81 130 ASN A C 1
ATOM 1028 O O . ASN A 1 130 ? 12.579 -15.182 -1.660 1.00 86.81 130 ASN A O 1
ATOM 1032 N N . LEU A 1 131 ? 13.171 -14.263 -3.622 1.00 85.06 131 LEU A N 1
ATOM 1033 C CA . LEU A 1 131 ? 11.796 -14.039 -4.084 1.00 85.06 131 LEU A CA 1
ATOM 1034 C C . LEU A 1 131 ? 11.038 -15.361 -4.266 1.00 85.06 131 LEU A C 1
ATOM 1036 O O . LEU A 1 131 ? 9.876 -15.471 -3.861 1.00 85.06 131 LEU A O 1
ATOM 1040 N N . PHE A 1 132 ? 11.698 -16.374 -4.833 1.00 82.12 132 PHE A N 1
ATOM 1041 C CA . PHE A 1 132 ? 11.131 -17.712 -4.995 1.00 82.12 132 PHE A CA 1
ATOM 1042 C C . PHE A 1 132 ? 10.822 -18.364 -3.642 1.00 82.12 132 PHE A C 1
ATOM 1044 O O . PHE A 1 132 ? 9.696 -18.813 -3.418 1.00 82.12 132 PHE A O 1
ATOM 1051 N N . GLN A 1 133 ? 11.780 -18.354 -2.711 1.00 84.31 133 GLN A N 1
ATOM 1052 C CA . GLN A 1 133 ? 11.610 -18.927 -1.371 1.00 84.31 133 GLN A CA 1
ATOM 1053 C C . GLN A 1 133 ? 10.533 -18.202 -0.552 1.00 84.31 133 GLN A C 1
ATOM 1055 O O . GLN A 1 133 ? 9.764 -18.842 0.164 1.00 84.31 133 GLN A O 1
ATOM 1060 N N . SER A 1 134 ? 10.409 -16.884 -0.724 1.00 82.75 134 SER A N 1
ATOM 1061 C CA . SER A 1 134 ? 9.344 -16.074 -0.113 1.00 82.75 134 SER A CA 1
ATOM 1062 C C . SER A 1 134 ? 7.968 -16.311 -0.754 1.00 82.75 134 SER A C 1
ATOM 1064 O O . SER A 1 134 ? 6.952 -15.814 -0.272 1.00 82.75 134 SER A O 1
ATOM 1066 N N . GLY A 1 135 ? 7.908 -17.081 -1.844 1.00 84.12 135 GLY A N 1
ATOM 1067 C CA . GLY A 1 135 ? 6.682 -17.433 -2.547 1.00 84.12 135 GLY A CA 1
ATOM 1068 C C . GLY A 1 135 ? 6.081 -16.298 -3.372 1.00 84.12 135 GLY A C 1
ATOM 1069 O O . GLY A 1 135 ? 4.897 -16.358 -3.699 1.00 84.12 135 GLY A O 1
ATOM 1070 N N . VAL A 1 136 ? 6.860 -15.270 -3.723 1.00 83.50 136 VAL A N 1
ATOM 1071 C CA . VAL A 1 136 ? 6.381 -14.108 -4.495 1.00 83.50 136 VAL A CA 1
ATOM 1072 C C . VAL A 1 136 ? 5.797 -14.546 -5.840 1.00 83.50 136 VAL A C 1
ATOM 1074 O O . VAL A 1 136 ? 4.718 -14.093 -6.215 1.00 83.50 136 VAL A O 1
ATOM 1077 N N . LEU A 1 137 ? 6.436 -15.511 -6.513 1.00 78.62 137 LEU A N 1
ATOM 1078 C CA . LEU A 1 137 ? 5.947 -16.071 -7.776 1.00 78.62 137 LEU A CA 1
ATOM 1079 C C . LEU A 1 137 ? 4.529 -16.649 -7.649 1.00 78.62 137 LEU A C 1
ATOM 1081 O O . LEU A 1 137 ? 3.690 -16.406 -8.509 1.00 78.62 137 LEU A O 1
ATOM 1085 N N . TRP A 1 138 ? 4.230 -17.355 -6.555 1.00 78.62 138 TRP A N 1
ATOM 1086 C CA . TRP A 1 138 ? 2.904 -17.935 -6.328 1.00 78.62 138 TRP A CA 1
ATOM 1087 C C . TRP A 1 138 ? 1.825 -16.867 -6.174 1.00 78.62 138 TRP A C 1
ATOM 1089 O O . TRP A 1 138 ? 0.736 -17.026 -6.717 1.00 78.62 138 TRP A O 1
ATOM 1099 N N . HIS A 1 139 ? 2.137 -15.764 -5.488 1.00 75.06 139 HIS A N 1
ATOM 1100 C CA . HIS A 1 139 ? 1.220 -14.635 -5.338 1.00 75.06 139 HIS A CA 1
ATOM 1101 C C . HIS A 1 139 ? 0.985 -13.915 -6.673 1.00 75.06 139 HIS A C 1
ATOM 1103 O O . HIS A 1 139 ? -0.146 -13.533 -6.963 1.00 75.06 139 HIS A O 1
ATOM 1109 N N . LEU A 1 140 ? 2.020 -13.780 -7.510 1.00 75.25 140 LEU A N 1
ATOM 1110 C CA . LEU A 1 140 ? 1.901 -13.183 -8.845 1.00 75.25 140 LEU A CA 1
ATOM 1111 C C . LEU A 1 140 ? 1.101 -14.067 -9.811 1.00 75.25 140 LEU A C 1
ATOM 1113 O O . LEU A 1 140 ? 0.248 -13.562 -10.539 1.00 75.25 140 LEU A O 1
ATOM 1117 N N . LEU A 1 141 ? 1.293 -15.389 -9.762 1.00 74.62 141 LEU A N 1
ATOM 1118 C CA . LEU A 1 141 ? 0.521 -16.347 -10.562 1.00 74.62 141 LEU A CA 1
ATOM 1119 C C . LEU A 1 141 ? -0.989 -16.248 -10.294 1.00 74.62 141 LEU A C 1
ATOM 1121 O O . LEU A 1 141 ? -1.783 -16.500 -11.197 1.00 74.62 141 LEU A O 1
ATOM 1125 N N . LEU A 1 142 ? -1.416 -15.825 -9.094 1.00 69.00 142 LEU A N 1
ATOM 1126 C CA . LEU A 1 142 ? -2.840 -15.610 -8.809 1.00 69.00 142 LEU A CA 1
ATOM 1127 C C . LEU A 1 142 ? -3.478 -14.596 -9.764 1.00 69.00 142 LEU A C 1
ATOM 1129 O O . LEU A 1 142 ? -4.638 -14.790 -10.122 1.00 69.00 142 LEU A O 1
ATOM 1133 N N . TYR A 1 143 ? -2.731 -13.566 -10.169 1.00 67.62 143 TYR A N 1
ATOM 1134 C CA . TYR A 1 143 ? -3.199 -12.538 -11.096 1.00 67.62 143 TYR A CA 1
ATOM 1135 C C . TYR A 1 143 ? -3.246 -13.034 -12.541 1.00 67.62 143 TYR A C 1
ATOM 1137 O O . TYR A 1 143 ? -4.148 -12.639 -13.272 1.00 67.62 143 TYR A O 1
ATOM 1145 N N . LEU A 1 144 ? -2.344 -13.944 -12.930 1.00 66.75 144 LEU A N 1
ATOM 1146 C CA . LEU A 1 144 ? -2.349 -14.571 -14.257 1.00 66.75 144 LEU A CA 1
ATOM 1147 C C . LEU A 1 144 ? -3.577 -15.473 -14.466 1.00 66.75 144 LEU A C 1
ATOM 1149 O O . LEU A 1 144 ? -4.099 -15.564 -15.571 1.00 66.75 144 LEU A O 1
ATOM 1153 N N . PHE A 1 145 ? -4.056 -16.114 -13.396 1.00 66.56 145 PHE A N 1
ATOM 1154 C CA . PHE A 1 145 ? -5.231 -16.994 -13.415 1.00 66.56 145 PHE A CA 1
ATOM 1155 C C . PHE A 1 145 ? -6.511 -16.322 -12.901 1.00 66.56 145 PHE A C 1
ATOM 1157 O O . PHE A 1 145 ? -7.462 -17.015 -12.522 1.00 66.56 145 PHE A O 1
ATOM 1164 N N . ASN A 1 146 ? -6.545 -14.990 -12.805 1.00 59.28 146 ASN A N 1
ATOM 1165 C CA . ASN A 1 146 ? -7.792 -14.309 -12.487 1.00 59.28 146 ASN A CA 1
ATOM 1166 C C . ASN A 1 146 ? -8.759 -14.446 -13.663 1.00 59.28 146 ASN A C 1
ATOM 1168 O O . ASN A 1 146 ? -8.392 -14.285 -14.823 1.00 59.28 146 ASN A O 1
ATOM 1172 N N . TYR A 1 147 ? -10.003 -14.783 -13.332 1.00 52.53 147 TYR A N 1
ATOM 1173 C CA . TYR A 1 147 ? -11.073 -14.907 -14.308 1.00 52.53 147 TYR A CA 1
ATOM 1174 C C . TYR A 1 147 ? -11.334 -13.546 -14.954 1.00 52.53 147 TYR A C 1
ATOM 1176 O O . TYR A 1 147 ? -11.607 -12.571 -14.250 1.00 52.53 147 TYR A O 1
ATOM 1184 N N . ASP A 1 148 ? -11.253 -13.504 -16.280 1.00 58.16 148 ASP A N 1
ATOM 1185 C CA . ASP A 1 148 ? -11.603 -12.334 -17.067 1.00 58.16 148 ASP A CA 1
ATOM 1186 C C . ASP A 1 148 ? -13.128 -12.245 -17.196 1.00 58.16 148 ASP A C 1
ATOM 1188 O O . ASP A 1 148 ? -13.754 -12.962 -17.977 1.00 58.16 148 ASP A O 1
ATOM 1192 N N . TYR A 1 149 ? -13.736 -11.377 -16.392 1.00 48.22 149 TYR A N 1
ATOM 1193 C CA . TYR A 1 149 ? -15.177 -11.137 -16.419 1.00 48.22 149 TYR A CA 1
ATOM 1194 C C . TYR A 1 149 ? -15.620 -10.340 -17.657 1.00 48.22 149 TYR A C 1
ATOM 1196 O O . TYR A 1 149 ? -16.814 -10.282 -17.931 1.00 48.22 149 TYR A O 1
ATOM 1204 N N . THR A 1 150 ? -14.697 -9.769 -18.443 1.00 53.56 150 THR A N 1
ATOM 1205 C CA . THR A 1 150 ? -15.044 -9.065 -19.693 1.00 53.56 150 THR A CA 1
ATOM 1206 C C . THR A 1 150 ? -15.450 -10.024 -20.819 1.00 53.56 150 THR A C 1
ATOM 1208 O O . THR A 1 150 ? -16.082 -9.612 -21.789 1.00 53.56 150 THR A O 1
ATOM 1211 N N . LEU A 1 151 ? -15.234 -11.336 -20.645 1.00 51.09 151 LEU A N 1
ATOM 1212 C CA . LEU A 1 151 ? -15.846 -12.375 -21.485 1.00 51.09 151 LEU A CA 1
ATOM 1213 C C . LEU A 1 151 ? -17.384 -12.350 -21.443 1.00 51.09 151 LEU A C 1
ATOM 1215 O O . LEU A 1 151 ? -18.026 -12.800 -22.394 1.00 51.09 151 LEU A O 1
ATOM 1219 N N . GLU A 1 152 ? -17.983 -11.804 -20.379 1.00 50.91 152 GLU A N 1
ATOM 1220 C CA . GLU A 1 152 ? -19.435 -11.631 -20.264 1.00 50.91 152 GLU A CA 1
ATOM 1221 C C . GLU A 1 152 ? -19.979 -10.593 -21.259 1.00 50.91 152 GLU A C 1
ATOM 1223 O O . GLU A 1 152 ? -21.104 -10.728 -21.737 1.00 50.91 152 GLU A O 1
ATOM 1228 N N . GLU A 1 153 ? -19.165 -9.599 -21.625 1.00 52.88 153 GLU A N 1
ATOM 1229 C CA . GLU A 1 153 ? -19.506 -8.572 -22.619 1.00 52.88 153 GLU A CA 1
ATOM 1230 C C . GLU A 1 153 ? -19.292 -9.068 -24.062 1.00 52.88 153 GLU A C 1
ATOM 1232 O O . GLU A 1 153 ? -19.843 -8.506 -25.007 1.00 52.88 153 GLU A O 1
ATOM 1237 N N . GLY A 1 154 ? -18.541 -10.163 -24.235 1.00 57.47 154 GLY A N 1
ATOM 1238 C CA . GLY A 1 154 ? -18.251 -10.800 -25.523 1.00 57.47 154 GLY A CA 1
ATOM 1239 C C . GLY A 1 154 ? -19.280 -11.838 -25.993 1.00 57.47 154 GLY A C 1
ATOM 1240 O O . GLY A 1 154 ? -19.062 -12.470 -27.025 1.00 57.47 154 GLY A O 1
ATOM 1241 N N . GLY A 1 155 ? -20.379 -12.051 -25.258 1.00 55.03 155 GLY A N 1
ATOM 1242 C CA . GLY A 1 155 ? -21.441 -12.994 -25.642 1.00 55.03 155 GLY A CA 1
ATOM 1243 C C . GLY A 1 155 ? -21.070 -14.479 -25.509 1.00 55.03 155 GLY A C 1
ATOM 1244 O O . GLY A 1 155 ? -21.686 -15.323 -26.158 1.00 55.03 155 GLY A O 1
ATOM 1245 N N . VAL A 1 156 ? -20.064 -14.814 -24.693 1.00 56.31 156 VAL A N 1
ATOM 1246 C CA . VAL A 1 156 ? -19.613 -16.200 -24.492 1.00 56.31 156 VAL A CA 1
ATOM 1247 C C . VAL A 1 156 ? -20.488 -16.902 -23.446 1.00 56.31 156 VAL A C 1
ATOM 1249 O O . VAL A 1 156 ? -20.601 -16.457 -22.304 1.00 56.31 156 VAL A O 1
ATOM 1252 N N . ASP A 1 157 ? -21.104 -18.018 -23.841 1.00 53.09 157 ASP A N 1
ATOM 1253 C CA . ASP A 1 157 ? -22.085 -18.759 -23.041 1.00 53.09 157 ASP A CA 1
ATOM 1254 C C . ASP A 1 157 ? -21.465 -19.455 -21.805 1.00 53.09 157 ASP A C 1
ATOM 1256 O O . ASP A 1 157 ? -20.335 -19.958 -21.839 1.00 53.09 157 ASP A O 1
ATOM 1260 N N . ARG A 1 158 ? -22.212 -19.479 -20.691 1.00 53.66 158 ARG A N 1
ATOM 1261 C CA . ARG A 1 158 ? -21.733 -19.796 -19.325 1.00 53.66 158 ARG A CA 1
ATOM 1262 C C . ARG A 1 158 ? -21.747 -21.282 -18.960 1.00 53.66 158 ARG A C 1
ATOM 1264 O O . ARG A 1 158 ? -21.478 -21.625 -17.807 1.00 53.66 158 ARG A O 1
ATOM 1271 N N . SER A 1 159 ? -22.090 -22.179 -19.878 1.00 57.12 159 SER A N 1
ATOM 1272 C CA . SER A 1 159 ? -22.204 -23.594 -19.521 1.00 57.12 159 SER A CA 1
ATOM 1273 C C . SER A 1 159 ? -20.827 -24.186 -19.169 1.00 57.12 159 SER A C 1
ATOM 1275 O O . SER A 1 159 ? -19.835 -23.953 -19.864 1.00 57.12 159 SER A O 1
ATOM 1277 N N . GLN A 1 160 ? -20.751 -24.965 -18.081 1.00 50.00 160 GLN A N 1
ATOM 1278 C CA . GLN A 1 160 ? -19.535 -25.707 -17.699 1.00 50.00 160 GLN A CA 1
ATOM 1279 C C . GLN A 1 160 ? -19.057 -26.663 -18.804 1.00 50.00 160 GLN A C 1
ATOM 1281 O O . GLN A 1 160 ? -17.897 -27.064 -18.802 1.00 50.00 160 GLN A O 1
ATOM 1286 N N . GLU A 1 161 ? -19.939 -27.005 -19.744 1.00 50.88 161 GLU A N 1
ATOM 1287 C CA . GLU A 1 161 ? -19.659 -27.881 -20.878 1.00 50.88 161 GLU A CA 1
ATOM 1288 C C . GLU A 1 161 ? -19.031 -27.135 -22.069 1.00 50.88 161 GLU A C 1
ATOM 1290 O O . GLU A 1 161 ? -18.276 -27.738 -22.828 1.00 50.88 161 GLU A O 1
ATOM 1295 N N . SER A 1 162 ? -19.273 -25.825 -22.219 1.00 52.38 162 SER A N 1
ATOM 1296 C CA . SER A 1 162 ? -18.742 -25.016 -23.329 1.00 52.38 162 SER A CA 1
ATOM 1297 C C . SER A 1 162 ? -17.510 -24.187 -22.961 1.00 52.38 162 SER A C 1
ATOM 1299 O O . SER A 1 162 ? -16.689 -23.897 -23.831 1.00 52.38 162 SER A O 1
ATOM 1301 N N . ASN A 1 163 ? -17.358 -23.790 -21.691 1.00 55.12 163 ASN A N 1
ATOM 1302 C CA . ASN A 1 163 ? -16.319 -22.848 -21.273 1.00 55.12 163 ASN A CA 1
ATOM 1303 C C . ASN A 1 163 ? -15.182 -23.527 -20.485 1.00 55.12 163 ASN A C 1
ATOM 1305 O O . ASN A 1 163 ? -15.180 -23.590 -19.252 1.00 55.12 163 ASN A O 1
ATOM 1309 N N . GLN A 1 164 ? -14.165 -23.992 -21.217 1.00 59.03 164 GLN A N 1
ATOM 1310 C CA . GLN A 1 164 ? -12.971 -24.649 -20.664 1.00 59.03 164 GLN A CA 1
ATOM 1311 C C . GLN A 1 164 ? -12.177 -23.752 -19.687 1.00 59.03 164 GLN A C 1
ATOM 1313 O O . GLN A 1 164 ? -11.507 -24.253 -18.782 1.00 59.03 164 GLN A O 1
ATOM 1318 N N . GLN A 1 165 ? -12.295 -22.424 -19.801 1.00 55.88 165 GLN A N 1
ATOM 1319 C CA . GLN A 1 165 ? -11.596 -21.465 -18.940 1.00 55.88 165 GLN A CA 1
ATOM 1320 C C . GLN A 1 165 ? -12.183 -21.418 -17.519 1.00 55.88 165 GLN A C 1
ATOM 1322 O O . GLN A 1 165 ? -11.443 -21.265 -16.5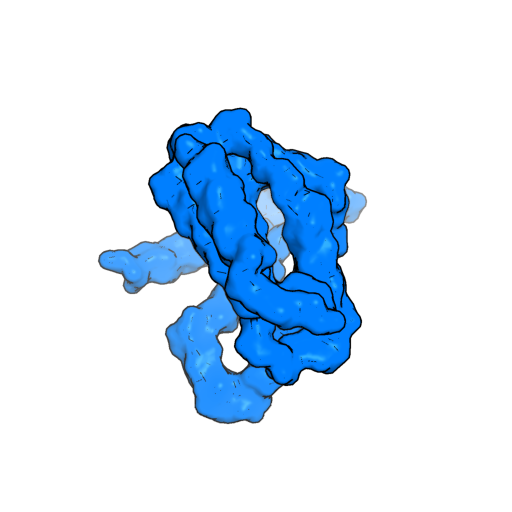41 1.00 55.88 165 GLN A O 1
ATOM 1327 N N . VAL A 1 166 ? -13.500 -21.617 -17.376 1.00 56.31 166 VAL A N 1
ATOM 1328 C CA . VAL A 1 166 ? -14.169 -21.731 -16.066 1.00 56.31 166 VAL A CA 1
ATOM 1329 C C . VAL A 1 166 ? -13.700 -22.990 -15.335 1.00 56.31 166 VAL A C 1
ATOM 1331 O O . VAL A 1 166 ? -13.359 -22.915 -14.152 1.00 56.31 166 VAL A O 1
ATOM 1334 N N . GLY A 1 167 ? -13.607 -24.122 -16.041 1.00 58.94 167 GLY A N 1
ATOM 1335 C CA . GLY A 1 167 ? -13.069 -25.373 -15.495 1.00 58.94 167 GLY A CA 1
ATOM 1336 C C . GLY A 1 167 ? -11.637 -25.207 -14.981 1.00 58.94 167 GLY A C 1
ATOM 1337 O O . GLY A 1 167 ? -11.366 -25.456 -13.805 1.00 58.94 167 GLY A O 1
ATOM 1338 N N . CYS A 1 168 ? -10.755 -24.653 -15.818 1.00 55.88 168 CYS A N 1
ATOM 1339 C CA . CYS A 1 168 ? -9.345 -24.434 -15.483 1.00 55.88 168 CYS A CA 1
ATOM 1340 C C . CYS A 1 168 ? -9.151 -23.480 -14.282 1.00 55.88 168 CYS A C 1
ATOM 1342 O O . CYS A 1 168 ? -8.253 -23.665 -13.453 1.00 55.88 168 CYS A O 1
ATOM 1344 N N . THR A 1 169 ? -10.023 -22.474 -14.138 1.00 53.25 169 THR A N 1
ATOM 1345 C CA . THR A 1 169 ? -9.980 -21.513 -13.022 1.00 53.25 169 THR A CA 1
ATOM 1346 C C . THR A 1 169 ? -10.464 -22.136 -11.709 1.00 53.25 169 THR A C 1
ATOM 1348 O O . THR A 1 169 ? -9.893 -21.874 -10.647 1.00 53.25 169 THR A O 1
ATOM 1351 N N . LEU A 1 170 ? -11.513 -22.962 -11.747 1.00 58.06 170 LEU A N 1
ATOM 1352 C CA . LEU A 1 170 ? -12.023 -23.669 -10.567 1.00 58.06 170 LEU A CA 1
ATOM 1353 C C . LEU A 1 170 ? -11.022 -24.706 -10.052 1.00 58.06 170 LEU A C 1
ATOM 1355 O O . LEU A 1 170 ? -10.847 -24.832 -8.840 1.00 58.06 170 LEU A O 1
ATOM 1359 N N . GLU A 1 171 ? -10.341 -25.401 -10.957 1.00 60.56 171 GLU A N 1
ATOM 1360 C CA . GLU A 1 171 ? -9.275 -26.349 -10.629 1.00 60.56 171 GLU A CA 1
ATOM 1361 C C . GLU A 1 171 ? -8.087 -25.628 -9.978 1.00 60.56 171 GLU A C 1
ATOM 1363 O O . GLU A 1 171 ? -7.716 -25.942 -8.847 1.00 60.56 171 GLU A O 1
ATOM 1368 N N . SER A 1 172 ? -7.640 -24.519 -10.578 1.00 56.75 172 SER A N 1
ATOM 1369 C CA . SER A 1 172 ? -6.615 -23.644 -9.990 1.00 56.75 172 SER A CA 1
ATOM 1370 C C . SER A 1 172 ? -7.012 -23.111 -8.604 1.00 56.75 172 SER A C 1
ATOM 1372 O O . SER A 1 172 ? -6.167 -22.952 -7.727 1.00 56.75 172 SER A O 1
ATOM 1374 N N . ARG A 1 173 ? -8.302 -22.831 -8.352 1.00 57.56 173 ARG A N 1
ATOM 1375 C CA . ARG A 1 173 ? -8.805 -22.416 -7.024 1.00 57.56 173 ARG A CA 1
ATOM 1376 C C . ARG A 1 173 ? -8.801 -23.554 -5.998 1.00 57.56 173 ARG A C 1
ATOM 1378 O O . ARG A 1 173 ? -8.539 -23.292 -4.823 1.00 57.56 173 ARG A O 1
ATOM 1385 N N . LYS A 1 174 ? -9.074 -24.796 -6.412 1.00 57.66 174 LYS A N 1
ATOM 1386 C CA . LYS A 1 174 ? -8.963 -25.980 -5.541 1.00 57.66 174 LYS A CA 1
ATOM 1387 C C . LYS A 1 174 ? -7.506 -26.240 -5.159 1.00 57.66 174 LYS A C 1
ATOM 1389 O O . LYS A 1 174 ? -7.228 -26.463 -3.981 1.00 57.66 174 LYS A O 1
ATOM 1394 N N . ASP A 1 175 ? -6.590 -26.106 -6.114 1.00 56.50 175 ASP A N 1
ATOM 1395 C CA . ASP A 1 175 ? -5.153 -26.241 -5.869 1.00 56.50 175 ASP A CA 1
ATOM 1396 C C . ASP A 1 175 ? -4.618 -25.129 -4.957 1.00 56.50 175 ASP A C 1
ATOM 1398 O O . ASP A 1 175 ? -3.857 -25.411 -4.030 1.00 56.50 175 ASP A O 1
ATOM 1402 N N . LYS A 1 176 ? -5.104 -23.884 -5.115 1.00 53.62 176 LYS A N 1
ATOM 1403 C CA . LYS A 1 176 ? -4.824 -22.778 -4.178 1.00 53.62 176 LYS A CA 1
ATOM 1404 C C . LYS A 1 176 ? -5.181 -23.159 -2.740 1.00 53.62 176 LYS A C 1
ATOM 1406 O O . LYS A 1 176 ? -4.334 -23.026 -1.862 1.00 53.62 176 LYS A O 1
ATOM 1411 N N . LYS A 1 177 ? -6.400 -23.658 -2.490 1.00 49.06 177 LYS A N 1
ATOM 1412 C CA . LYS A 1 177 ? -6.845 -24.047 -1.138 1.00 49.06 177 LYS A CA 1
ATOM 1413 C C . LYS A 1 177 ? -5.943 -25.128 -0.535 1.00 49.06 177 LYS A C 1
ATOM 1415 O O . LYS A 1 177 ? -5.461 -24.973 0.579 1.00 49.06 177 LYS A O 1
ATOM 1420 N N . LYS A 1 178 ? -5.615 -26.151 -1.326 1.00 47.75 178 LYS A N 1
ATOM 1421 C CA . LYS A 1 178 ? -4.730 -27.247 -0.914 1.00 47.75 178 LYS A CA 1
ATOM 1422 C C . LYS A 1 178 ? -3.317 -26.767 -0.552 1.00 47.75 178 LYS A C 1
ATOM 1424 O O . LYS A 1 178 ? -2.707 -27.309 0.361 1.00 47.75 178 LYS A O 1
ATOM 1429 N N . CYS A 1 179 ? -2.806 -25.745 -1.240 1.00 42.75 179 CYS A N 1
ATOM 1430 C CA . CYS A 1 179 ? -1.478 -25.184 -0.988 1.00 42.75 179 CYS A CA 1
ATOM 1431 C C . CYS A 1 179 ? -1.425 -24.257 0.243 1.00 42.75 179 CYS A C 1
ATOM 1433 O O . CYS A 1 179 ? -0.395 -24.211 0.915 1.00 42.75 179 CYS A O 1
ATOM 1435 N N . TYR A 1 180 ? -2.514 -23.540 0.554 1.00 44.66 180 TYR A N 1
ATOM 1436 C CA . TYR A 1 180 ? -2.642 -22.772 1.804 1.00 44.66 180 TYR A CA 1
ATOM 1437 C C . TYR A 1 180 ? -2.758 -23.692 3.025 1.00 44.66 180 TYR A C 1
ATOM 1439 O O . TYR A 1 180 ? -2.106 -23.440 4.036 1.00 44.66 180 TYR A O 1
ATOM 1447 N N . ASP A 1 181 ? -3.506 -24.790 2.899 1.00 43.62 181 ASP A N 1
ATOM 1448 C CA . ASP A 1 181 ? -3.701 -25.776 3.969 1.00 43.62 181 ASP A CA 1
ATOM 1449 C C . ASP A 1 181 ? -2.426 -26.596 4.280 1.00 43.62 181 ASP A C 1
ATOM 1451 O O . ASP A 1 181 ? -2.352 -27.250 5.311 1.00 43.62 181 ASP A O 1
ATOM 1455 N N . LEU A 1 182 ? -1.399 -26.549 3.418 1.00 43.06 182 LEU A N 1
ATOM 1456 C CA . LEU A 1 182 ? -0.088 -27.193 3.623 1.00 43.06 182 LEU A CA 1
ATOM 1457 C C . LEU A 1 182 ? 0.928 -26.316 4.391 1.00 43.06 182 LEU A C 1
ATOM 1459 O O . LEU A 1 182 ? 2.058 -26.753 4.611 1.00 43.06 182 LEU A O 1
ATOM 1463 N N . LYS A 1 183 ? 0.569 -25.076 4.757 1.00 43.25 183 LYS A N 1
ATOM 1464 C CA . LYS A 1 183 ? 1.440 -24.113 5.468 1.00 43.25 183 LYS A CA 1
ATOM 1465 C C . LYS A 1 183 ? 0.966 -23.751 6.891 1.00 43.25 183 LYS A C 1
ATOM 1467 O O . LYS A 1 183 ? 1.550 -22.849 7.491 1.00 43.25 183 LYS A O 1
ATOM 1472 N N . LEU A 1 184 ? -0.042 -24.444 7.425 1.00 36.97 184 LEU A N 1
ATOM 1473 C CA . LEU A 1 184 ? -0.481 -24.412 8.833 1.00 36.97 184 LEU A CA 1
ATOM 1474 C C . LEU A 1 184 ? -0.301 -25.799 9.459 1.00 36.97 184 LEU A C 1
ATOM 1476 O O . LEU A 1 184 ? -0.067 -25.842 10.686 1.00 36.97 184 LEU A O 1
#

pLDDT: mean 77.78, std 15.84, range [36.97, 95.81]

Organism: NCBI:txid1093978

Sequence (184 aa):
MFEQVNKAYEFLCSKAKVKDGPDPQNIVLILKAQSILFSRYKEELQPYKYAGYPMLIKTIQMETNDDQLFSKSAPLLAAASELAYHTVNCSSLNAEELRRESGIQNLPRLCAVVCECVSAFSVDFWLQTNLFQSGVLWHLLLYLFNYDYTLEEGGVDRSQESNQQVGCTLESRKDKKKCYDLKL

Radius of gyration: 20.48 Å; chains: 1; bounding box: 43×52×48 Å

InterPro domains:
  IPR044978 DnaJ homologue subfamily C, GRV2/DNAJC13 [PTHR36983] (1-108)

Secondary structure (DSSP, 8-state):
-HHHHHHHHHHHHHSS--SSSS-HHHHHHHHHHHHHHHHHSHHHHTTS--TTHHHHHHHHHHHHT-TTGGG-SS-HHHHHHHHHHHHHHH-HHHHHHHHHTTGGGGHHHHHHHHHHHHHHHTTSHHHHHHHHHTTHHHHHHHHHT---GGGGTTT----TTT-HHHHHHHHHHHHHHHHHTT--

Foldseek 3Di:
DVVVLVVVLVVLVPDDDCPDDDDLQSLLVNLQVLLCCLQPVLVVCQVDEDPCLLVLLVQLVVLLPDPCNVVDPRVSNVSSVSSLVSRVVSYVNHVVVCVVSVSVVCVVSNVVSVVVVLVVLCVDPVSVVVCVVVVVVVVVVVVVLDDDPCVVVVPQDDDPVRDVSVVVSVVVVVVVVVVVVVVD